Protein AF-A0A1X2IJ96-F1 (afdb_monomer_lite)

Sequence (197 aa):
MSNWKQPTMCCCLLPRSGIMSFTFLYTGYAFSGIFFKILGYIFTQKIAPHQVEDQGELFDFLFTWWHMVDVICGFIYFYAFILAYKRKWESLEYVLYGLMAIALYGIYPIYHDIKTCFTMNDKLKGPKPDELDDAQYAMMQKWIVLTYIGFSLVSQVIPWIIQLCLIKQMRTYIKYVLYKKETKTIPASSEKVQTIK

pLDDT: mean 76.1, std 15.88, range [34.41, 95.44]

Foldseek 3Di:
DDPPPDPPPPPQFCPLVSLLVLLVVLLVVLVVVLVVVVVVLVVCCVPPVVVVVVVDDPVVNCPDPVNVLSVVSSVLSVVLNVCSVVVVLVVNLVSLVVLVVVLVVLVVVLVVLVVVLVVVLVVLPDDDDPPDDPVRSVVVSVCVSVVSVVCSCVVRVVVSVVSVSSSVSSNVNSVVVVVVVVVVPDDPPDPDDDPDD

Structure (mmCIF, N/CA/C/O backbone):
data_AF-A0A1X2IJ96-F1
#
_entry.id   AF-A0A1X2IJ96-F1
#
loop_
_atom_site.group_PDB
_atom_site.id
_atom_site.type_symbol
_atom_site.label_atom_id
_atom_site.label_alt_id
_atom_site.label_comp_id
_atom_site.label_asym_id
_atom_site.label_entity_id
_atom_site.label_seq_id
_atom_site.pdbx_PDB_ins_code
_atom_site.Cartn_x
_atom_site.Cartn_y
_atom_site.Cartn_z
_atom_site.occupancy
_atom_site.B_iso_or_equiv
_atom_site.auth_seq_id
_atom_site.auth_comp_id
_atom_site.auth_asym_id
_atom_site.auth_atom_id
_atom_site.pdbx_PDB_model_num
ATOM 1 N N . MET A 1 1 ? -3.003 5.584 45.431 1.00 34.41 1 MET A N 1
ATOM 2 C CA . MET A 1 1 ? -2.459 6.588 44.489 1.00 34.41 1 MET A CA 1
ATOM 3 C C . MET A 1 1 ? -1.721 5.878 43.362 1.00 34.41 1 MET A C 1
ATOM 5 O O . MET A 1 1 ? -0.587 5.464 43.552 1.00 34.41 1 MET A O 1
ATOM 9 N N . SER A 1 2 ? -2.357 5.708 42.203 1.00 37.75 2 SER A N 1
ATOM 10 C CA . SER A 1 2 ? -1.688 5.317 40.959 1.00 37.75 2 SER A CA 1
ATOM 11 C C . SER A 1 2 ? -1.955 6.418 39.934 1.00 37.75 2 SER A C 1
ATOM 13 O O . SER A 1 2 ? -3.036 6.526 39.364 1.00 37.75 2 SER A O 1
ATOM 15 N N . ASN A 1 3 ? -0.968 7.297 39.753 1.00 39.25 3 ASN A N 1
ATOM 16 C CA . ASN A 1 3 ? -0.966 8.313 38.704 1.00 39.25 3 ASN A CA 1
ATOM 17 C C . ASN A 1 3 ? -0.787 7.619 37.347 1.00 39.25 3 ASN A C 1
ATOM 19 O O . ASN A 1 3 ? 0.304 7.595 36.776 1.00 39.25 3 ASN A O 1
ATOM 23 N N . TRP A 1 4 ? -1.862 7.033 36.824 1.00 39.97 4 TRP A N 1
ATOM 24 C CA . TRP A 1 4 ? -1.934 6.673 35.417 1.00 39.97 4 TRP A CA 1
ATOM 25 C C . TRP A 1 4 ? -2.024 7.978 34.637 1.00 39.97 4 TRP A C 1
ATOM 27 O O . TRP A 1 4 ? -3.100 8.552 34.480 1.00 39.97 4 TRP A O 1
ATOM 37 N N . LYS A 1 5 ? -0.861 8.476 34.198 1.00 40.12 5 LYS A N 1
ATOM 38 C CA . LYS A 1 5 ? -0.756 9.518 33.177 1.00 40.12 5 LYS A CA 1
ATOM 39 C C . LYS A 1 5 ? -1.729 9.154 32.056 1.00 40.12 5 LYS A C 1
ATOM 41 O O . LYS A 1 5 ? -1.490 8.198 31.318 1.00 40.12 5 LYS A O 1
ATOM 46 N N . GLN A 1 6 ? -2.828 9.900 31.946 1.00 45.09 6 GLN A N 1
ATOM 47 C CA . GLN A 1 6 ? -3.640 9.900 30.737 1.00 45.09 6 GLN A CA 1
ATOM 48 C C . GLN A 1 6 ? -2.677 10.108 29.563 1.00 45.09 6 GLN A C 1
ATOM 50 O O . GLN A 1 6 ? -1.875 11.044 29.621 1.00 45.09 6 GLN A O 1
ATOM 55 N N . PRO A 1 7 ? -2.696 9.266 28.516 1.00 46.56 7 PRO A N 1
ATOM 56 C CA . PRO A 1 7 ? -1.903 9.547 27.339 1.00 46.56 7 PRO A CA 1
ATOM 57 C C . PRO A 1 7 ? -2.490 10.806 26.698 1.00 46.56 7 PRO A C 1
ATOM 59 O O . PRO A 1 7 ? -3.517 10.774 26.021 1.00 46.56 7 PRO A O 1
ATOM 62 N N . THR A 1 8 ? -1.838 11.935 26.959 1.00 42.66 8 THR A N 1
ATOM 63 C CA . THR A 1 8 ? -1.994 13.207 26.261 1.00 42.66 8 THR A CA 1
ATOM 64 C C . THR A 1 8 ? -1.586 13.003 24.802 1.00 42.66 8 THR A C 1
ATOM 66 O O . THR A 1 8 ? -0.476 13.327 24.400 1.00 42.66 8 THR A O 1
ATOM 69 N N . MET A 1 9 ? -2.457 12.383 24.005 1.00 44.62 9 MET A N 1
ATOM 70 C CA . MET A 1 9 ? -2.272 12.188 22.562 1.00 44.62 9 MET A CA 1
ATOM 71 C C . MET A 1 9 ? -3.564 12.482 21.786 1.00 44.62 9 MET A C 1
ATOM 73 O O . MET A 1 9 ? -3.870 11.823 20.800 1.00 44.62 9 MET A O 1
ATOM 77 N N . CYS A 1 10 ? -4.347 13.483 22.195 1.00 42.88 10 CYS A N 1
ATOM 78 C CA . CYS A 1 10 ? -5.549 13.863 21.442 1.00 42.88 10 CYS A CA 1
ATOM 79 C C . CYS A 1 10 ? -5.254 14.465 20.051 1.00 42.88 10 CYS A C 1
ATOM 81 O O . CYS A 1 10 ? -6.143 14.430 19.208 1.00 42.88 10 CYS A O 1
ATOM 83 N N . CYS A 1 11 ? -4.041 14.960 19.767 1.00 46.12 11 CYS A N 1
ATOM 84 C CA . CYS A 1 11 ? -3.739 15.612 18.479 1.00 46.12 11 CYS A CA 1
ATOM 85 C C . CYS A 1 11 ? -3.320 14.670 17.334 1.00 46.12 11 CYS A C 1
ATOM 87 O O . CYS A 1 11 ? -3.249 15.128 16.200 1.00 46.12 11 CYS A O 1
ATOM 89 N N . CYS A 1 12 ? -3.065 13.377 17.587 1.00 56.12 12 CYS A N 1
ATOM 90 C CA . CYS A 1 12 ? -2.559 12.448 16.556 1.00 56.12 12 CYS A CA 1
ATOM 91 C C . CYS A 1 12 ? -3.364 11.143 16.431 1.00 56.12 12 CYS A C 1
ATOM 93 O O . CYS A 1 12 ? -2.915 10.191 15.791 1.00 56.12 12 CYS A O 1
ATOM 95 N N . LEU A 1 13 ? -4.531 11.057 17.072 1.00 59.56 13 LEU A N 1
ATOM 96 C CA . LEU A 1 13 ? -5.417 9.908 16.919 1.00 59.56 13 LEU A CA 1
ATOM 97 C C . LEU A 1 13 ? -6.143 10.017 15.584 1.00 59.56 13 LEU A C 1
ATOM 99 O O . LEU A 1 13 ? -6.795 11.025 15.341 1.00 59.56 13 LEU A O 1
ATOM 103 N N . LEU A 1 14 ? -6.071 8.975 14.753 1.00 73.44 14 LEU A N 1
ATOM 104 C CA . LEU A 1 14 ? -6.852 8.900 13.522 1.00 73.44 14 LEU A CA 1
ATOM 105 C C . LEU A 1 14 ? -8.323 8.676 13.914 1.00 73.44 14 LEU A C 1
ATOM 107 O O . LEU A 1 14 ? -8.674 7.565 14.326 1.00 73.44 14 LEU A O 1
ATOM 111 N N . PRO A 1 15 ? -9.190 9.709 13.863 1.00 82.25 15 PRO A N 1
ATOM 112 C CA . PRO A 1 15 ? -10.570 9.558 14.297 1.00 82.25 15 PRO A CA 1
ATOM 113 C C . PRO A 1 15 ? -11.303 8.625 13.333 1.00 82.25 15 PRO A C 1
ATOM 115 O O . PRO A 1 15 ? -10.829 8.356 12.231 1.00 82.25 15 PRO A O 1
ATOM 118 N N . ARG A 1 16 ? -12.504 8.171 13.702 1.00 85.25 16 ARG A N 1
ATOM 119 C CA . ARG A 1 16 ? -13.331 7.295 12.852 1.00 85.25 16 ARG A CA 1
ATOM 120 C C . ARG A 1 16 ? -13.388 7.737 11.384 1.00 85.25 16 ARG A C 1
ATOM 122 O O . ARG A 1 16 ? -13.259 6.889 10.510 1.00 85.25 16 ARG A O 1
ATOM 129 N N . SER A 1 17 ? -13.567 9.032 11.120 1.00 87.25 17 SER A N 1
ATOM 130 C CA . SER A 1 17 ? -13.562 9.577 9.756 1.00 87.25 17 SER A CA 1
ATOM 131 C C . SER A 1 17 ? -12.228 9.344 9.047 1.00 87.25 17 SER A C 1
ATOM 133 O O . SER A 1 17 ? -12.230 8.891 7.914 1.00 87.25 17 SER A O 1
ATOM 135 N N . GLY A 1 18 ? -11.099 9.556 9.725 1.00 88.00 18 GLY A N 1
ATOM 136 C CA . GLY A 1 18 ? -9.769 9.258 9.194 1.00 88.00 18 GLY A CA 1
ATOM 137 C C . GLY A 1 18 ? -9.562 7.770 8.899 1.00 88.00 18 GLY A C 1
ATOM 138 O O . GLY A 1 18 ? -9.033 7.433 7.846 1.00 88.00 18 GLY A O 1
ATOM 139 N N . ILE A 1 19 ? -10.039 6.876 9.775 1.00 90.25 19 ILE A N 1
ATOM 140 C CA . ILE A 1 19 ? -9.975 5.420 9.553 1.00 90.25 19 ILE A CA 1
ATOM 141 C C . ILE A 1 19 ? -10.795 5.023 8.323 1.00 90.25 19 ILE A C 1
ATOM 143 O O . ILE A 1 19 ? -10.335 4.249 7.485 1.00 90.25 19 ILE A O 1
ATOM 147 N N . MET A 1 20 ? -12.010 5.562 8.209 1.00 92.00 20 MET A N 1
ATOM 148 C CA . MET A 1 20 ? -12.886 5.318 7.067 1.00 92.00 20 MET A CA 1
ATOM 149 C C . MET A 1 20 ? -12.275 5.851 5.768 1.00 92.00 20 MET A C 1
ATOM 151 O O . MET A 1 20 ? -12.237 5.123 4.785 1.00 92.00 20 MET A O 1
ATOM 155 N N . SER A 1 21 ? -11.743 7.073 5.760 1.00 91.94 21 SER A N 1
ATOM 156 C CA . SER A 1 21 ? -11.092 7.636 4.573 1.00 91.94 21 SER A CA 1
ATOM 157 C C . SER A 1 21 ? -9.863 6.831 4.163 1.00 91.94 21 SER A C 1
ATOM 159 O O . SER A 1 21 ? -9.721 6.505 2.992 1.00 91.94 21 SER A O 1
ATOM 161 N N . PHE A 1 22 ? -9.006 6.454 5.116 1.00 92.19 22 PHE A N 1
ATOM 162 C CA . PHE A 1 22 ? -7.843 5.604 4.856 1.00 92.19 22 PHE A CA 1
ATOM 163 C C . PHE A 1 22 ? -8.252 4.273 4.217 1.00 92.19 22 PHE A C 1
ATOM 165 O O . PHE A 1 22 ? -7.791 3.937 3.131 1.00 92.19 22 PHE A O 1
ATOM 172 N N . THR A 1 23 ? -9.160 3.538 4.858 1.00 92.56 23 THR A N 1
ATOM 173 C CA . THR A 1 23 ? -9.601 2.226 4.366 1.00 92.56 23 THR A CA 1
ATOM 174 C C . THR A 1 23 ? -10.311 2.321 3.016 1.00 92.56 23 THR A C 1
ATOM 176 O O . THR A 1 23 ? -10.074 1.489 2.145 1.00 92.56 23 THR A O 1
ATOM 179 N N . PHE A 1 24 ? -11.110 3.362 2.782 1.00 93.38 24 PHE A N 1
ATOM 180 C CA . PHE A 1 24 ? -11.769 3.592 1.498 1.00 93.38 24 PHE A CA 1
ATOM 181 C C . PHE A 1 24 ? -10.780 3.937 0.374 1.00 93.38 24 PHE A C 1
ATOM 183 O O . PHE A 1 24 ? -10.836 3.336 -0.697 1.00 93.38 24 PHE A O 1
ATOM 190 N N . LEU A 1 25 ? -9.836 4.851 0.620 1.00 92.00 25 LEU A N 1
ATOM 191 C CA . LEU A 1 25 ? -8.826 5.232 -0.372 1.00 92.00 25 LEU A CA 1
ATOM 192 C C . LEU A 1 25 ? -7.934 4.048 -0.749 1.00 92.00 25 LEU A C 1
ATOM 194 O O . LEU A 1 25 ? -7.691 3.822 -1.930 1.00 92.00 25 LEU A O 1
ATOM 198 N N . TYR A 1 26 ? -7.501 3.255 0.233 1.00 90.69 26 TYR A N 1
ATOM 199 C CA . TYR A 1 26 ? -6.682 2.070 -0.028 1.00 90.69 26 TYR A CA 1
ATOM 200 C C . TYR A 1 26 ? -7.473 0.927 -0.676 1.00 90.69 26 TYR A C 1
ATOM 202 O O . TYR A 1 26 ? -6.897 0.160 -1.443 1.00 90.69 26 TYR A O 1
ATOM 210 N N . THR A 1 27 ? -8.791 0.850 -0.457 1.00 92.00 27 THR A N 1
ATOM 211 C CA . THR A 1 27 ? -9.675 -0.023 -1.250 1.00 92.00 27 THR A CA 1
ATOM 212 C C . THR A 1 27 ? -9.639 0.390 -2.722 1.00 92.00 27 THR A C 1
ATOM 214 O O . THR A 1 27 ? -9.387 -0.439 -3.592 1.00 92.00 27 THR A O 1
ATOM 217 N N . GLY A 1 28 ? -9.850 1.681 -3.002 1.00 89.38 28 GLY A N 1
ATOM 218 C CA . GLY A 1 28 ? -9.807 2.215 -4.364 1.00 89.38 28 GLY A CA 1
ATOM 219 C C . GLY A 1 28 ? -8.445 2.015 -5.030 1.00 89.38 28 GLY A C 1
ATOM 220 O O . GLY A 1 28 ? -8.388 1.620 -6.189 1.00 89.38 28 GLY A O 1
ATOM 221 N N . TYR A 1 29 ? -7.357 2.221 -4.285 1.00 86.88 29 TYR A N 1
ATOM 222 C CA . TYR A 1 29 ? -5.995 1.976 -4.757 1.00 86.88 29 TYR A CA 1
ATOM 223 C C . TYR A 1 29 ? -5.744 0.499 -5.094 1.00 86.88 29 TYR A C 1
ATOM 225 O O . TYR A 1 29 ? -5.199 0.194 -6.148 1.00 86.88 29 TYR A O 1
ATOM 233 N N . ALA A 1 30 ? -6.184 -0.429 -4.242 1.00 86.56 30 ALA A N 1
ATOM 234 C CA . ALA A 1 30 ? -6.017 -1.858 -4.495 1.00 86.56 30 ALA A CA 1
ATOM 235 C C . ALA A 1 30 ? -6.769 -2.316 -5.761 1.00 86.56 30 ALA A C 1
ATOM 237 O O . ALA A 1 30 ? -6.242 -3.088 -6.557 1.00 86.56 30 ALA A O 1
ATOM 238 N N . PHE A 1 31 ? -7.977 -1.792 -5.998 1.00 85.88 31 PHE A N 1
ATOM 239 C CA . PHE A 1 31 ? -8.748 -2.126 -7.199 1.00 85.88 31 PHE A CA 1
ATOM 240 C C . PHE A 1 31 ? -8.300 -1.375 -8.460 1.00 85.88 31 PHE A C 1
ATOM 242 O O . PHE A 1 31 ? -8.480 -1.888 -9.567 1.00 85.88 31 PHE A O 1
ATOM 249 N N . SER A 1 32 ? -7.697 -0.187 -8.337 1.00 84.00 32 SER A N 1
ATOM 250 C CA . SER A 1 32 ? -7.270 0.596 -9.504 1.00 84.00 32 SER A CA 1
ATOM 251 C C . SER A 1 32 ? -6.182 -0.113 -10.314 1.00 84.00 32 SER A C 1
ATOM 253 O O . SER A 1 32 ? -6.168 0.003 -11.539 1.00 84.00 32 SER A O 1
ATOM 255 N N . GLY A 1 33 ? -5.330 -0.916 -9.667 1.00 72.62 33 GLY A N 1
ATOM 256 C CA . GLY A 1 33 ? -4.307 -1.718 -10.341 1.00 72.62 33 GLY A CA 1
ATOM 257 C C . GLY A 1 33 ? -4.883 -2.668 -11.398 1.00 72.62 33 GLY A C 1
ATOM 258 O O . GLY A 1 33 ? -4.304 -2.823 -12.471 1.00 72.62 33 GLY A O 1
ATOM 259 N N . ILE A 1 34 ? -6.058 -3.248 -11.144 1.00 77.19 34 ILE A N 1
ATOM 260 C CA . ILE A 1 34 ? -6.757 -4.124 -12.098 1.00 77.19 34 ILE A CA 1
ATOM 261 C C . ILE A 1 34 ? -7.280 -3.304 -13.275 1.00 77.19 34 ILE A C 1
ATOM 263 O O . ILE A 1 34 ? -7.100 -3.686 -14.428 1.00 77.19 34 ILE A O 1
ATOM 267 N N . PHE A 1 35 ? -7.873 -2.142 -12.995 1.00 77.75 35 PHE A N 1
ATOM 268 C CA . PHE A 1 35 ? -8.404 -1.252 -14.023 1.00 77.75 35 PHE A CA 1
ATOM 269 C C . PHE A 1 35 ? -7.314 -0.775 -14.997 1.00 77.75 35 PHE A C 1
ATOM 271 O O . PHE A 1 35 ? -7.488 -0.870 -16.212 1.00 77.75 35 PHE A O 1
ATOM 278 N N . PHE A 1 36 ? -6.160 -0.333 -14.483 1.00 76.69 36 PHE A N 1
ATOM 279 C CA . PHE A 1 36 ? -5.034 0.076 -15.328 1.00 76.69 36 PHE A CA 1
ATOM 280 C C . PHE A 1 36 ? -4.446 -1.084 -16.136 1.00 76.69 36 PHE A C 1
ATOM 282 O O . PHE A 1 36 ? -4.031 -0.874 -17.273 1.00 76.69 36 PHE A O 1
ATOM 289 N N . LYS A 1 37 ? -4.451 -2.308 -15.599 1.00 72.50 37 LYS A N 1
ATOM 290 C CA . LYS A 1 37 ? -3.991 -3.503 -16.322 1.00 72.50 37 LYS A CA 1
ATOM 291 C C . LYS A 1 37 ? -4.942 -3.902 -17.452 1.00 72.50 37 LYS A C 1
ATOM 293 O O . LYS A 1 37 ? -4.467 -4.210 -18.539 1.00 72.50 37 LYS A O 1
ATOM 298 N N . ILE A 1 38 ? -6.258 -3.819 -17.238 1.00 79.25 38 ILE A N 1
ATOM 299 C CA . ILE A 1 38 ? -7.260 -4.028 -18.297 1.00 79.25 38 ILE A CA 1
ATOM 300 C C . ILE A 1 38 ? -7.069 -2.998 -19.413 1.00 79.25 38 ILE A C 1
ATOM 302 O O . ILE A 1 38 ? -7.011 -3.363 -20.586 1.00 79.25 38 ILE A O 1
ATOM 306 N N . LEU A 1 39 ? -6.924 -1.716 -19.059 1.00 80.69 39 LEU A N 1
ATOM 307 C CA . LEU A 1 39 ? -6.647 -0.670 -20.043 1.00 80.69 39 LEU A CA 1
ATOM 308 C C . LEU A 1 39 ? -5.341 -0.941 -20.791 1.00 80.69 39 LEU A C 1
ATOM 310 O O . LEU A 1 39 ? -5.334 -0.895 -22.017 1.00 80.69 39 LEU A O 1
ATOM 314 N N . GLY A 1 40 ? -4.266 -1.266 -20.069 1.00 76.81 40 GLY A N 1
ATOM 315 C CA . GLY A 1 40 ? -2.971 -1.618 -20.646 1.00 76.81 40 GLY A CA 1
ATOM 316 C C . GLY A 1 40 ? -3.085 -2.756 -21.656 1.00 76.81 40 GLY A C 1
ATOM 317 O O . GLY A 1 40 ? -2.627 -2.603 -22.779 1.00 76.81 40 GLY A O 1
ATOM 318 N N . TYR A 1 41 ? -3.780 -3.841 -21.310 1.00 74.56 41 TYR A N 1
ATOM 319 C CA . TYR A 1 41 ? -4.023 -4.962 -22.219 1.00 74.56 41 TYR A CA 1
ATOM 320 C C . TYR A 1 41 ? -4.775 -4.536 -23.491 1.00 74.56 41 TYR A C 1
ATOM 322 O O . TYR A 1 41 ? -4.346 -4.860 -24.597 1.00 74.56 41 TYR A O 1
ATOM 330 N N . ILE A 1 42 ? -5.853 -3.748 -23.361 1.00 80.94 42 ILE A N 1
ATOM 331 C CA . ILE A 1 42 ? -6.620 -3.228 -24.510 1.00 80.94 42 ILE A CA 1
ATOM 332 C C . ILE A 1 42 ? -5.742 -2.337 -25.403 1.00 80.94 42 ILE A C 1
ATOM 334 O O . ILE A 1 42 ? -5.829 -2.406 -26.631 1.00 80.94 42 ILE A O 1
ATOM 338 N N . PHE A 1 43 ? -4.896 -1.493 -24.809 1.00 77.94 43 PHE A N 1
ATOM 339 C CA . PHE A 1 43 ? -3.962 -0.653 -25.558 1.00 77.94 43 PHE A CA 1
ATOM 340 C C . PHE A 1 43 ? -2.896 -1.487 -26.272 1.00 77.94 43 PHE A C 1
ATOM 342 O O . PHE A 1 43 ? -2.653 -1.256 -27.456 1.00 77.94 43 PHE A O 1
ATOM 349 N N . THR A 1 44 ? -2.308 -2.483 -25.606 1.00 74.81 44 THR A N 1
ATOM 350 C CA . THR A 1 44 ? -1.308 -3.374 -26.208 1.00 74.81 44 THR A CA 1
ATOM 351 C C . THR A 1 44 ? -1.902 -4.176 -27.364 1.00 74.81 44 THR A C 1
ATOM 353 O O . THR A 1 44 ? -1.275 -4.245 -28.417 1.00 74.81 44 THR A O 1
ATOM 356 N N . GLN A 1 45 ? -3.142 -4.673 -27.249 1.00 74.94 45 GLN A N 1
ATOM 357 C CA . GLN A 1 45 ? -3.845 -5.320 -28.369 1.00 74.94 45 GLN A CA 1
ATOM 358 C C . GLN A 1 45 ? -3.993 -4.403 -29.588 1.00 74.94 45 GLN A C 1
ATOM 360 O O . GLN A 1 45 ? -3.890 -4.864 -30.721 1.00 74.94 45 GLN A O 1
ATOM 365 N N . LYS A 1 46 ? -4.232 -3.103 -29.371 1.00 76.56 46 LYS A N 1
ATOM 366 C CA . LYS A 1 46 ? -4.389 -2.132 -30.463 1.00 76.56 46 LYS A CA 1
ATOM 367 C C . LYS A 1 46 ? -3.068 -1.711 -31.106 1.00 76.56 46 LYS A C 1
ATOM 369 O O . LYS A 1 46 ? -3.070 -1.379 -32.286 1.00 76.56 46 LYS A O 1
ATOM 374 N N . ILE A 1 47 ? -1.979 -1.663 -30.340 1.00 79.00 47 ILE A N 1
ATOM 375 C CA . ILE A 1 47 ? -0.693 -1.104 -30.789 1.00 79.00 47 ILE A CA 1
ATOM 376 C C . ILE A 1 47 ? 0.261 -2.199 -31.286 1.00 79.00 47 ILE A C 1
ATOM 378 O O . ILE A 1 47 ? 0.969 -1.991 -32.266 1.00 79.00 47 ILE A O 1
ATOM 382 N N . ALA A 1 48 ? 0.288 -3.356 -30.624 1.00 69.38 48 ALA A N 1
ATOM 383 C CA . ALA A 1 48 ? 1.226 -4.442 -30.895 1.00 69.38 48 ALA A CA 1
ATOM 384 C C . ALA A 1 48 ? 0.553 -5.814 -30.673 1.00 69.38 48 ALA A C 1
ATOM 386 O O . ALA A 1 48 ? 0.875 -6.514 -29.709 1.00 69.38 48 ALA A O 1
ATOM 387 N N . PRO A 1 49 ? -0.377 -6.224 -31.558 1.00 64.94 49 PRO A N 1
ATOM 388 C CA . PRO A 1 49 ? -1.178 -7.439 -31.378 1.00 64.94 49 PRO A CA 1
ATOM 389 C C . PRO A 1 49 ? -0.326 -8.714 -31.262 1.00 64.94 49 PRO A C 1
ATOM 391 O O . PRO A 1 49 ? -0.675 -9.613 -30.503 1.00 64.94 49 PRO A O 1
ATOM 394 N N . HIS A 1 50 ? 0.836 -8.752 -31.921 1.00 63.62 50 HIS A N 1
ATOM 395 C CA . HIS A 1 50 ? 1.772 -9.884 -31.894 1.00 63.62 50 HIS A CA 1
ATOM 396 C C . HIS A 1 50 ? 2.350 -10.174 -30.500 1.00 63.62 50 HIS A C 1
ATOM 398 O O . HIS A 1 50 ? 2.752 -11.295 -30.230 1.00 63.62 50 HIS A O 1
ATOM 404 N N . GLN A 1 51 ? 2.402 -9.180 -29.603 1.00 60.00 51 GLN A N 1
ATOM 405 C CA . GLN A 1 51 ? 2.866 -9.394 -28.225 1.00 60.00 51 GLN A CA 1
ATOM 406 C C . GLN A 1 51 ? 1.769 -9.923 -27.296 1.00 60.00 51 GLN A C 1
ATOM 408 O O . GLN A 1 51 ? 2.070 -10.363 -26.189 1.00 60.00 51 GLN A O 1
ATOM 413 N N . VAL A 1 52 ? 0.503 -9.862 -27.718 1.00 57.62 52 VAL A N 1
ATOM 414 C CA . VAL A 1 52 ? -0.636 -10.323 -26.915 1.00 57.62 52 VAL A CA 1
ATOM 415 C C . VAL A 1 52 ? 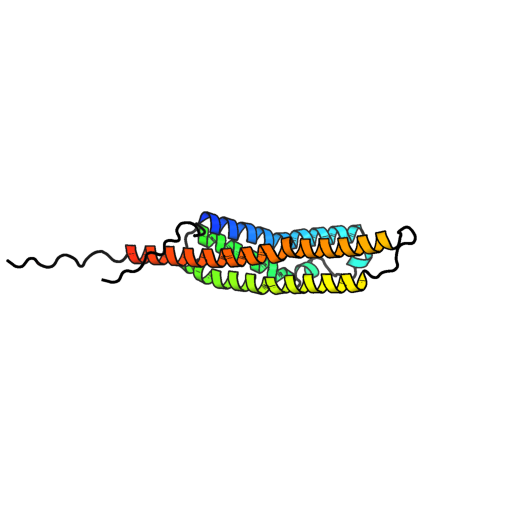-0.952 -11.794 -27.178 1.00 57.62 52 VAL A C 1
ATOM 417 O O . VAL A 1 52 ? -1.431 -12.467 -26.270 1.00 57.62 52 VAL A O 1
ATOM 420 N N . GLU A 1 53 ? -0.620 -12.321 -28.361 1.00 56.09 53 GLU A N 1
ATOM 421 C CA . GLU A 1 53 ? -0.724 -13.761 -28.656 1.00 56.09 53 GLU A CA 1
ATOM 422 C C . GLU A 1 53 ? 0.101 -14.615 -27.675 1.00 56.09 53 GLU A C 1
ATOM 424 O O . GLU A 1 53 ? -0.345 -15.690 -27.281 1.00 56.09 53 GLU A O 1
ATOM 429 N N . ASP A 1 54 ? 1.230 -14.091 -27.184 1.00 57.09 54 ASP A N 1
ATOM 430 C CA . ASP A 1 54 ? 2.071 -14.747 -26.171 1.00 57.09 54 ASP A CA 1
ATOM 431 C C . ASP A 1 54 ? 1.554 -14.587 -24.723 1.00 57.09 54 ASP A C 1
ATOM 433 O O . ASP A 1 54 ? 2.016 -15.286 -23.821 1.00 57.09 54 ASP A O 1
ATOM 437 N N . GLN A 1 55 ? 0.614 -13.667 -24.460 1.00 58.19 55 GLN A N 1
ATOM 438 C CA . GLN A 1 55 ? 0.145 -13.331 -23.102 1.00 58.19 55 GLN A CA 1
ATOM 439 C C . GLN A 1 55 ? -1.091 -14.121 -22.637 1.00 58.19 55 GLN A C 1
ATOM 441 O O . GLN A 1 55 ? -1.498 -13.974 -21.483 1.00 58.19 55 GLN A O 1
ATOM 446 N N . GLY A 1 56 ? -1.653 -14.988 -23.484 1.00 64.56 56 GLY A N 1
ATOM 447 C CA . GLY A 1 56 ? -2.837 -15.792 -23.160 1.00 64.56 56 GLY A CA 1
ATOM 448 C C . GLY A 1 56 ? -4.142 -14.984 -23.096 1.00 64.56 56 GLY A C 1
ATOM 449 O O . GLY A 1 56 ? -4.200 -13.800 -23.450 1.00 64.56 56 GLY A O 1
ATOM 450 N N . GLU A 1 57 ? -5.228 -15.635 -22.668 1.00 72.88 57 GLU A N 1
ATOM 451 C CA . GLU A 1 57 ? -6.525 -14.970 -22.512 1.00 72.88 57 GLU A CA 1
ATOM 452 C C . GLU A 1 57 ? -6.470 -13.901 -21.405 1.00 72.88 57 GLU A C 1
ATOM 454 O O . GLU A 1 57 ? -5.845 -14.087 -20.360 1.00 72.88 57 GLU A O 1
ATOM 459 N N . LEU A 1 58 ? -7.178 -12.779 -21.600 1.00 67.31 58 LEU A N 1
ATOM 460 C CA . LEU A 1 58 ? -7.267 -11.677 -20.628 1.00 67.31 58 LEU A CA 1
ATOM 461 C C . LEU A 1 58 ? -7.628 -12.168 -19.216 1.00 67.31 58 LEU A C 1
ATOM 463 O O . LEU A 1 58 ? -7.158 -11.611 -18.227 1.00 67.31 58 LEU A O 1
ATOM 467 N N . PHE A 1 59 ? -8.462 -13.205 -19.117 1.00 64.25 59 PHE A N 1
ATOM 468 C CA . PHE A 1 59 ? -8.828 -13.804 -17.839 1.00 64.25 59 PHE A CA 1
ATOM 469 C C . PHE A 1 59 ? -7.632 -14.471 -17.153 1.00 64.25 59 PHE A C 1
ATOM 471 O O . PHE A 1 59 ? -7.375 -14.165 -15.993 1.00 64.25 59 PHE A O 1
ATOM 478 N N . ASP A 1 60 ? -6.849 -15.288 -17.851 1.00 69.50 60 ASP A N 1
ATOM 479 C CA . ASP A 1 60 ? -5.668 -15.931 -17.263 1.00 69.50 60 ASP A CA 1
ATOM 480 C C . ASP A 1 60 ? -4.630 -14.897 -16.805 1.00 69.50 60 ASP A C 1
ATOM 482 O O . ASP A 1 60 ? -4.071 -15.010 -15.712 1.00 69.50 60 ASP A O 1
ATOM 486 N N . PHE A 1 61 ? -4.460 -13.817 -17.574 1.00 68.25 61 PHE A N 1
ATOM 487 C CA . PHE A 1 61 ? -3.609 -12.687 -17.199 1.00 68.25 61 PHE A CA 1
ATOM 488 C C . PHE A 1 61 ? -4.120 -11.948 -15.946 1.00 68.25 61 PHE A C 1
ATOM 490 O O . PHE A 1 61 ? -3.351 -11.619 -15.040 1.00 68.25 61 PHE A O 1
ATOM 497 N N . LEU A 1 62 ? -5.430 -11.706 -15.842 1.00 65.38 62 LEU A N 1
ATOM 498 C CA . LEU A 1 62 ? -6.030 -11.029 -14.687 1.00 65.38 62 LEU A CA 1
ATOM 499 C C . LEU A 1 62 ? -6.088 -11.905 -13.431 1.00 65.38 62 LEU A C 1
ATOM 501 O O . LEU A 1 62 ? -6.073 -11.364 -12.327 1.00 65.38 62 LEU A O 1
ATOM 505 N N . PHE A 1 63 ? -6.145 -13.229 -13.581 1.00 67.31 63 PHE A N 1
ATOM 506 C CA . PHE A 1 63 ? -6.235 -14.186 -12.475 1.00 67.31 63 PHE A CA 1
ATOM 507 C C . PHE A 1 63 ? -4.889 -14.792 -12.069 1.00 67.31 63 PHE A C 1
ATOM 509 O O . PHE A 1 63 ? -4.847 -15.650 -11.182 1.00 67.31 63 PHE A O 1
ATOM 516 N N . THR A 1 64 ? -3.770 -14.306 -12.617 1.00 74.88 64 THR A N 1
ATOM 517 C CA . THR A 1 64 ? -2.454 -14.644 -12.067 1.00 74.88 64 THR A CA 1
ATOM 518 C C . THR A 1 64 ? -2.417 -14.320 -10.568 1.00 74.88 64 THR A C 1
ATOM 520 O O . THR A 1 64 ? -2.906 -13.273 -10.134 1.00 74.88 64 THR A O 1
ATOM 523 N N . TRP A 1 65 ? -1.813 -15.203 -9.765 1.00 69.19 65 TRP A N 1
ATOM 524 C CA . TRP A 1 65 ? -1.799 -15.117 -8.295 1.00 69.19 65 TRP A CA 1
ATOM 525 C C . TRP A 1 65 ? -1.460 -13.723 -7.749 1.00 69.19 65 TRP A C 1
ATOM 527 O O . TRP A 1 65 ? -2.080 -13.271 -6.791 1.00 69.19 65 TRP A O 1
ATOM 537 N N . TRP A 1 66 ? -0.534 -13.012 -8.395 1.00 70.06 66 TRP A N 1
ATOM 538 C CA . TRP A 1 66 ? -0.141 -11.647 -8.039 1.00 70.06 66 TRP A CA 1
ATOM 539 C C . TRP A 1 66 ? -1.297 -10.637 -8.082 1.00 70.06 66 TRP A C 1
ATOM 541 O O . TRP A 1 66 ? -1.398 -9.788 -7.203 1.00 70.06 66 TRP A O 1
ATOM 551 N N . HIS A 1 67 ? -2.195 -10.743 -9.059 1.00 73.69 67 HIS A N 1
ATOM 552 C CA . HIS A 1 67 ? -3.341 -9.841 -9.214 1.00 73.69 67 HIS A CA 1
ATOM 553 C C . HIS A 1 67 ? -4.470 -10.182 -8.243 1.00 73.69 67 HIS A C 1
ATOM 555 O O . HIS A 1 67 ? -5.142 -9.294 -7.719 1.00 73.69 67 HIS A O 1
ATOM 561 N N . MET A 1 68 ? -4.641 -11.471 -7.946 1.00 79.19 68 MET A N 1
ATOM 562 C CA . MET A 1 68 ? -5.593 -11.925 -6.936 1.00 79.19 68 MET A CA 1
ATOM 563 C C . MET A 1 68 ? -5.228 -11.406 -5.542 1.00 79.19 68 MET A C 1
ATOM 565 O O . MET A 1 68 ? -6.121 -11.110 -4.750 1.00 79.19 68 MET A O 1
ATOM 569 N N . VAL A 1 69 ? -3.936 -11.218 -5.247 1.00 83.12 69 VAL A N 1
ATOM 570 C CA . VAL A 1 69 ? -3.505 -10.576 -3.997 1.00 83.12 69 VAL A CA 1
ATOM 571 C C . VAL A 1 69 ? -4.019 -9.138 -3.904 1.00 83.12 69 VAL A C 1
ATOM 573 O O . VAL A 1 69 ? -4.550 -8.770 -2.857 1.00 83.12 69 VAL A O 1
ATOM 576 N N . ASP A 1 70 ? -3.946 -8.347 -4.979 1.00 83.25 70 ASP A N 1
ATOM 577 C CA . ASP A 1 70 ? -4.451 -6.964 -4.991 1.00 83.25 70 ASP A CA 1
ATOM 578 C C . ASP A 1 70 ? -5.971 -6.922 -4.734 1.00 83.25 70 ASP A C 1
ATOM 580 O O . ASP A 1 70 ? -6.449 -6.143 -3.903 1.00 83.25 70 ASP A O 1
ATOM 584 N N . VAL A 1 71 ? -6.730 -7.834 -5.358 1.00 85.56 71 VAL A N 1
ATOM 585 C CA . VAL A 1 71 ? -8.177 -8.015 -5.124 1.00 85.56 71 VAL A CA 1
ATOM 586 C C . VAL A 1 71 ? -8.469 -8.323 -3.652 1.00 85.56 71 VAL A C 1
ATOM 588 O O . VAL A 1 71 ? -9.321 -7.684 -3.028 1.00 85.56 71 VAL A O 1
ATOM 591 N N . ILE A 1 72 ? -7.757 -9.298 -3.079 1.00 89.81 72 ILE A N 1
ATOM 592 C CA . ILE A 1 72 ? -7.923 -9.716 -1.682 1.00 89.81 72 ILE A CA 1
ATOM 593 C C . ILE A 1 72 ? -7.595 -8.555 -0.736 1.00 89.81 72 ILE A C 1
ATOM 595 O O . ILE A 1 72 ? -8.348 -8.299 0.206 1.00 89.81 72 ILE A O 1
ATOM 599 N N . CYS A 1 73 ? -6.521 -7.808 -1.006 1.00 90.06 73 CYS A N 1
ATOM 600 C CA . CYS A 1 73 ? -6.169 -6.612 -0.246 1.00 90.06 73 CYS A CA 1
ATOM 601 C C . CYS A 1 73 ? -7.305 -5.581 -0.278 1.00 90.06 73 CYS A C 1
ATOM 603 O O . CYS A 1 73 ? -7.686 -5.057 0.772 1.00 90.06 73 CYS A O 1
ATOM 605 N N . GLY A 1 74 ? -7.891 -5.337 -1.456 1.00 91.06 74 GLY A N 1
ATOM 606 C CA . GLY A 1 74 ? -9.042 -4.449 -1.630 1.00 91.06 74 GLY A CA 1
ATOM 607 C C . GLY A 1 74 ? -10.240 -4.866 -0.777 1.00 91.06 74 GLY A C 1
ATOM 608 O O . GLY A 1 74 ? -10.811 -4.037 -0.066 1.00 91.06 74 GLY A O 1
ATOM 609 N N . PHE A 1 75 ? -10.574 -6.158 -0.752 1.00 93.44 75 PHE A N 1
ATOM 610 C CA . PHE A 1 75 ? -11.647 -6.669 0.105 1.00 93.44 75 PHE A CA 1
ATOM 611 C C . PHE A 1 75 ? -11.351 -6.517 1.601 1.00 93.44 75 PHE A C 1
ATOM 613 O O . PHE A 1 75 ? -12.253 -6.159 2.361 1.00 93.44 75 PHE A O 1
ATOM 620 N N . ILE A 1 76 ? -10.108 -6.732 2.039 1.00 94.56 76 ILE A N 1
ATOM 621 C CA . ILE A 1 76 ? -9.713 -6.540 3.444 1.00 94.56 76 ILE A CA 1
ATOM 622 C C . ILE A 1 76 ? -9.856 -5.066 3.848 1.00 94.56 76 ILE A C 1
ATOM 624 O O . ILE A 1 76 ? -10.414 -4.771 4.910 1.00 94.56 76 ILE A O 1
ATOM 628 N N . TYR A 1 77 ? -9.417 -4.130 3.001 1.00 94.31 77 TYR A N 1
ATOM 629 C CA . TYR A 1 77 ? -9.602 -2.697 3.236 1.00 94.31 77 TYR A CA 1
ATOM 630 C C . TYR A 1 77 ? -11.077 -2.301 3.276 1.00 94.31 77 TYR A C 1
ATOM 632 O O . TYR A 1 77 ? -11.499 -1.584 4.188 1.00 94.31 77 TYR A O 1
ATOM 640 N N . PHE A 1 78 ? -11.884 -2.815 2.351 1.00 95.44 78 PHE A N 1
ATOM 641 C CA . PHE A 1 78 ? -13.313 -2.529 2.317 1.00 95.44 78 PHE A CA 1
ATOM 642 C C . PHE A 1 78 ? -14.037 -3.091 3.546 1.00 95.44 78 PHE A C 1
ATOM 644 O O . PHE A 1 78 ? -14.901 -2.442 4.140 1.00 95.44 78 PHE A O 1
ATOM 651 N N . TYR A 1 79 ? -13.643 -4.280 3.998 1.00 95.38 79 TYR A N 1
ATOM 652 C CA . TYR A 1 79 ? -14.166 -4.860 5.225 1.00 95.38 79 TYR A CA 1
ATOM 653 C C . TYR A 1 79 ? -13.788 -4.020 6.454 1.00 95.38 79 TYR A C 1
ATOM 655 O O . TYR A 1 79 ? -14.649 -3.718 7.286 1.00 95.38 79 TYR A O 1
ATOM 663 N N . ALA A 1 80 ? -12.539 -3.550 6.538 1.00 93.50 80 ALA A N 1
ATOM 664 C CA . ALA A 1 80 ? -12.098 -2.625 7.581 1.00 93.50 80 ALA A CA 1
ATOM 665 C C . ALA A 1 80 ? -12.920 -1.320 7.579 1.00 93.50 80 ALA A C 1
ATOM 667 O O . ALA A 1 80 ? -13.324 -0.844 8.645 1.00 93.50 80 ALA A O 1
ATOM 668 N N . PHE A 1 81 ? -13.238 -0.782 6.395 1.00 94.44 81 PHE A N 1
ATOM 669 C CA . PHE A 1 81 ? -14.130 0.369 6.234 1.00 94.44 81 PHE A CA 1
ATOM 670 C C . PHE A 1 81 ? -15.520 0.097 6.825 1.00 94.44 81 PHE A C 1
ATOM 672 O O . PHE A 1 81 ? -16.006 0.883 7.643 1.00 94.44 81 PHE A O 1
ATOM 679 N N . ILE A 1 82 ? -16.147 -1.035 6.479 1.00 94.69 82 ILE A N 1
ATOM 680 C CA . ILE A 1 82 ? -17.472 -1.414 6.998 1.00 94.69 82 ILE A CA 1
ATOM 681 C C . ILE A 1 82 ? -17.444 -1.541 8.525 1.00 94.69 82 ILE A C 1
ATOM 683 O O . ILE A 1 82 ? -18.360 -1.062 9.200 1.00 94.69 82 ILE A O 1
ATOM 687 N N . LEU A 1 83 ? -16.408 -2.161 9.095 1.00 93.44 83 LEU A N 1
ATOM 688 C CA . LEU A 1 83 ? -16.275 -2.314 10.545 1.00 93.44 83 LEU A CA 1
ATOM 689 C C . LEU A 1 83 ? -16.096 -0.965 11.255 1.00 93.44 83 LEU A C 1
ATOM 691 O O . LEU A 1 83 ? -16.752 -0.720 12.273 1.00 93.44 83 LEU A O 1
ATOM 695 N N . ALA A 1 84 ? -15.278 -0.065 10.702 1.00 91.88 84 ALA A N 1
ATOM 696 C CA . ALA A 1 84 ? -15.113 1.296 11.210 1.00 91.88 84 ALA A CA 1
ATOM 697 C C . ALA A 1 84 ? -16.416 2.111 11.095 1.00 91.88 84 ALA A C 1
ATOM 699 O O . ALA A 1 84 ? -16.799 2.839 12.021 1.00 91.88 84 ALA A O 1
ATOM 700 N N . TYR A 1 85 ? -17.161 1.939 9.998 1.00 91.81 85 TYR A N 1
ATOM 701 C CA . TYR A 1 85 ? -18.484 2.528 9.821 1.00 91.81 85 TYR A CA 1
ATOM 702 C C . TYR A 1 85 ? -19.475 1.995 10.864 1.00 91.81 85 TYR A C 1
ATOM 704 O O . TYR A 1 85 ? -20.116 2.787 11.552 1.00 91.81 85 TYR A O 1
ATOM 712 N N . LYS A 1 86 ? -19.550 0.679 11.079 1.00 93.75 86 LYS A N 1
ATOM 713 C CA . LYS A 1 86 ? -20.444 0.056 12.073 1.00 93.75 86 LYS A CA 1
ATOM 714 C C . LYS A 1 86 ? -19.948 0.169 13.522 1.00 93.75 86 LYS A C 1
ATOM 716 O O . LYS A 1 86 ? -20.624 -0.320 14.425 1.00 93.75 86 LYS A O 1
ATOM 721 N N . ARG A 1 87 ? -18.798 0.814 13.766 1.00 89.50 87 ARG A N 1
ATOM 722 C CA . ARG A 1 87 ? -18.165 0.975 15.093 1.00 89.50 87 ARG A CA 1
ATOM 723 C C . ARG A 1 87 ? -17.870 -0.365 15.790 1.00 89.50 87 ARG A C 1
ATOM 725 O O . ARG A 1 87 ? -17.965 -0.477 17.011 1.00 89.50 87 ARG A O 1
ATOM 732 N N . LYS A 1 88 ? -17.520 -1.394 15.016 1.00 92.31 88 LYS A N 1
ATOM 733 C CA . LYS A 1 88 ? -17.168 -2.736 15.507 1.00 92.31 88 LYS A CA 1
ATOM 734 C C . LYS A 1 88 ? -15.666 -2.807 15.812 1.00 92.31 88 LYS A C 1
ATOM 736 O O . LYS A 1 88 ? -14.909 -3.453 15.097 1.00 92.31 88 LYS A O 1
ATOM 741 N N . TRP A 1 89 ? -15.241 -2.088 16.852 1.00 90.88 89 TRP A N 1
ATOM 742 C CA . TRP A 1 89 ? -13.823 -1.862 17.175 1.00 90.88 89 TRP A CA 1
ATOM 743 C C . TRP A 1 89 ? -13.050 -3.132 17.554 1.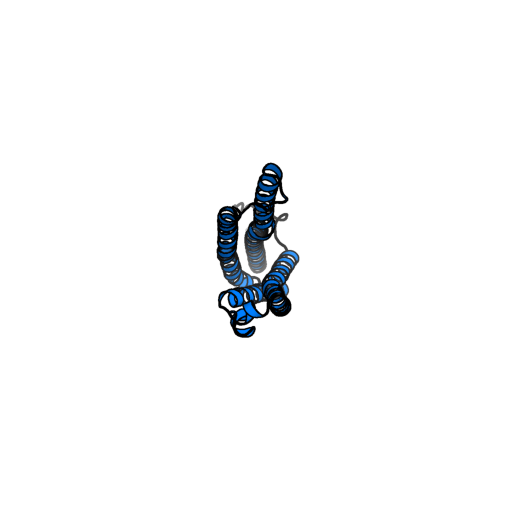00 90.88 89 TRP A C 1
ATOM 745 O O . TRP A 1 89 ? -11.907 -3.270 17.140 1.00 90.88 89 TRP A O 1
ATOM 755 N N . GLU A 1 90 ? -13.686 -4.066 18.266 1.00 90.31 90 GLU A N 1
ATOM 756 C CA . GLU A 1 90 ? -13.100 -5.370 18.630 1.00 90.31 90 GLU A CA 1
ATOM 757 C C . GLU A 1 90 ? -12.778 -6.185 17.367 1.00 90.31 90 GLU A C 1
ATOM 759 O O . GLU A 1 90 ? -11.650 -6.615 17.159 1.00 90.31 90 GLU A O 1
ATOM 764 N N . SER A 1 91 ? -13.738 -6.301 16.442 1.00 91.88 91 SER A N 1
ATOM 765 C CA . SER A 1 91 ? -13.524 -6.955 15.143 1.00 91.88 91 SER A CA 1
ATOM 766 C C . SER A 1 91 ? -12.468 -6.242 14.292 1.00 91.88 91 SER A C 1
ATOM 768 O O . SER A 1 91 ? -11.686 -6.891 13.602 1.00 91.88 91 SER A O 1
ATOM 770 N N . LEU A 1 92 ? -12.432 -4.907 14.338 1.00 91.06 92 LEU A N 1
ATOM 771 C CA . LEU A 1 92 ? -11.462 -4.109 13.590 1.00 91.06 92 LEU A CA 1
ATOM 772 C C . LEU A 1 92 ? -10.026 -4.315 14.105 1.00 91.06 92 LEU A C 1
ATOM 774 O O . LEU A 1 92 ? -9.091 -4.229 13.313 1.00 91.06 92 LEU A O 1
ATOM 778 N N . GLU A 1 93 ? -9.839 -4.631 15.391 1.00 90.56 93 GLU A N 1
ATOM 779 C CA . GLU A 1 93 ? -8.525 -4.994 15.935 1.00 90.56 93 GLU A CA 1
ATOM 780 C C . GLU A 1 93 ? -7.970 -6.266 15.285 1.00 90.56 93 GLU A C 1
ATOM 782 O O . GLU A 1 93 ? -6.801 -6.294 14.907 1.00 90.56 93 GLU A O 1
ATOM 787 N N . TYR A 1 94 ? -8.804 -7.282 15.055 1.00 91.12 94 TYR A N 1
ATOM 788 C CA . TYR A 1 94 ? -8.374 -8.481 14.329 1.00 91.12 94 TYR A CA 1
ATOM 789 C C . TYR A 1 94 ? -8.002 -8.168 12.874 1.00 91.12 94 TYR A C 1
ATOM 791 O O . TYR A 1 94 ? -7.008 -8.674 12.355 1.00 91.12 94 TYR A O 1
ATOM 799 N N . VAL A 1 95 ? -8.747 -7.272 12.221 1.00 93.69 95 VAL A N 1
ATOM 800 C CA . VAL A 1 95 ? -8.460 -6.859 1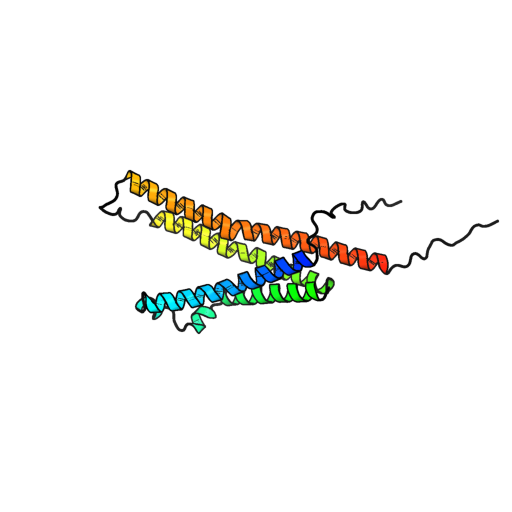0.838 1.00 93.69 95 VAL A CA 1
ATOM 801 C C . VAL A 1 95 ? -7.160 -6.054 10.727 1.00 93.69 95 VAL A C 1
ATOM 803 O O . VAL A 1 95 ? -6.504 -6.120 9.689 1.00 93.69 95 VAL A O 1
ATOM 806 N N . LEU A 1 96 ? -6.709 -5.367 11.786 1.00 92.31 96 LEU A N 1
ATOM 807 C CA . LEU A 1 96 ? -5.407 -4.682 11.781 1.00 92.31 96 LEU A CA 1
ATOM 808 C C . LEU A 1 96 ? -4.233 -5.627 11.510 1.00 92.31 96 LEU A C 1
ATOM 810 O O . LEU A 1 96 ? -3.259 -5.201 10.891 1.00 92.31 96 LEU A O 1
ATOM 814 N N . TYR A 1 97 ? -4.309 -6.889 11.939 1.00 89.75 97 TYR A N 1
ATOM 815 C CA . TYR A 1 97 ? -3.280 -7.880 11.616 1.00 89.75 97 TYR A CA 1
ATOM 816 C C . TYR A 1 97 ? -3.234 -8.159 10.109 1.00 89.75 97 TYR A C 1
ATOM 818 O O . TYR A 1 97 ? -2.150 -8.213 9.533 1.00 89.75 97 TYR A O 1
ATOM 826 N N . GLY A 1 98 ? -4.400 -8.233 9.460 1.00 92.12 98 GLY A N 1
ATOM 827 C CA . GLY A 1 98 ? -4.506 -8.321 8.003 1.00 92.12 98 GLY A CA 1
ATOM 828 C C . GLY A 1 98 ? -3.932 -7.085 7.309 1.00 92.12 98 GLY A C 1
ATOM 829 O O . GLY A 1 98 ? -3.113 -7.214 6.407 1.00 92.12 98 GLY A O 1
ATOM 830 N N . LEU A 1 99 ? -4.268 -5.881 7.782 1.00 92.94 99 LEU A N 1
ATOM 831 C CA . LEU A 1 99 ? -3.715 -4.633 7.237 1.00 92.94 99 LEU A CA 1
ATOM 832 C C . LEU A 1 99 ? -2.188 -4.548 7.388 1.00 92.94 99 LEU A C 1
ATOM 834 O O . LEU A 1 99 ? -1.507 -4.055 6.491 1.00 92.94 99 LEU A O 1
ATOM 838 N N . MET A 1 100 ? -1.640 -5.056 8.496 1.00 92.31 100 MET A N 1
ATOM 839 C CA . MET A 1 100 ? -0.194 -5.147 8.697 1.00 92.31 100 MET A CA 1
ATOM 840 C C . MET A 1 100 ? 0.450 -6.143 7.726 1.00 92.31 100 MET A C 1
ATOM 842 O O . MET A 1 100 ? 1.493 -5.838 7.155 1.00 92.31 100 MET A O 1
ATOM 846 N N . ALA A 1 101 ? -0.170 -7.304 7.496 1.00 91.44 101 ALA A N 1
ATOM 847 C CA . ALA A 1 101 ? 0.312 -8.272 6.512 1.00 91.44 101 ALA A CA 1
ATOM 848 C C . ALA A 1 101 ? 0.337 -7.677 5.093 1.00 91.44 101 ALA A C 1
ATOM 850 O O . ALA A 1 101 ? 1.324 -7.843 4.382 1.00 91.44 101 ALA A O 1
ATOM 851 N N . ILE A 1 102 ? -0.690 -6.905 4.718 1.00 91.25 102 ILE A N 1
ATOM 852 C CA . ILE A 1 102 ? -0.728 -6.171 3.443 1.00 91.25 102 ILE A CA 1
ATOM 853 C C . ILE A 1 102 ? 0.417 -5.153 3.363 1.00 91.25 102 ILE A C 1
ATOM 855 O O . ILE A 1 102 ? 1.094 -5.059 2.342 1.00 91.25 102 ILE A O 1
ATOM 859 N N . ALA A 1 103 ? 0.670 -4.399 4.436 1.00 90.31 103 ALA A N 1
ATOM 860 C CA . ALA A 1 103 ? 1.777 -3.445 4.465 1.00 90.31 103 ALA A CA 1
ATOM 861 C C . ALA A 1 103 ? 3.141 -4.141 4.319 1.00 90.31 103 ALA A C 1
ATOM 863 O O . ALA A 1 103 ? 4.004 -3.648 3.600 1.00 90.31 103 ALA A O 1
ATOM 864 N N . LEU A 1 104 ? 3.339 -5.302 4.949 1.00 90.25 104 LEU A N 1
ATOM 865 C CA . LEU A 1 104 ? 4.565 -6.091 4.789 1.00 90.25 104 LEU A CA 1
ATOM 866 C C . LEU A 1 104 ? 4.717 -6.630 3.365 1.00 90.25 104 LEU A C 1
ATOM 868 O O . LEU A 1 104 ? 5.805 -6.554 2.799 1.00 90.25 104 LEU A O 1
ATOM 872 N N . TYR A 1 105 ? 3.626 -7.110 2.765 1.00 85.81 105 TYR A N 1
ATOM 873 C CA . TYR A 1 105 ? 3.612 -7.528 1.367 1.00 85.81 105 TYR A CA 1
ATOM 874 C C . TYR A 1 105 ? 4.016 -6.386 0.423 1.00 85.81 105 TYR A C 1
ATOM 876 O O . TYR A 1 105 ? 4.774 -6.620 -0.512 1.00 85.81 105 TYR A O 1
ATOM 884 N N . GLY A 1 106 ? 3.615 -5.144 0.717 1.00 82.56 106 GLY A N 1
ATOM 885 C CA . GLY A 1 106 ? 3.978 -3.950 -0.057 1.00 82.56 106 GLY A CA 1
ATOM 886 C C . GLY A 1 106 ? 5.487 -3.689 -0.203 1.00 82.56 106 GLY A C 1
ATOM 887 O O . GLY A 1 106 ? 5.889 -2.975 -1.115 1.00 82.56 106 GLY A O 1
ATOM 888 N N . ILE A 1 107 ? 6.342 -4.310 0.618 1.00 85.12 107 ILE A N 1
ATOM 889 C CA . ILE A 1 107 ? 7.807 -4.237 0.461 1.00 85.12 107 ILE A CA 1
ATOM 890 C C . ILE A 1 107 ? 8.271 -4.976 -0.803 1.00 85.12 107 ILE A C 1
ATOM 892 O O . ILE A 1 107 ? 9.217 -4.544 -1.461 1.00 85.12 107 ILE A O 1
ATOM 896 N N . TYR A 1 108 ? 7.614 -6.084 -1.153 1.00 83.38 108 TYR A N 1
ATOM 897 C CA . TYR A 1 108 ? 7.987 -6.908 -2.300 1.00 83.38 108 TYR A CA 1
ATOM 898 C C . TYR A 1 108 ? 7.943 -6.148 -3.641 1.00 83.38 108 TYR A C 1
ATOM 900 O O . TYR A 1 108 ? 8.970 -6.127 -4.326 1.00 83.38 108 TYR A O 1
ATOM 908 N N . PRO A 1 109 ? 6.833 -5.481 -4.026 1.00 77.31 109 PRO A N 1
ATOM 909 C CA . PRO A 1 109 ? 6.794 -4.708 -5.265 1.00 77.31 109 PRO A CA 1
ATOM 910 C C . PRO A 1 109 ? 7.769 -3.525 -5.241 1.00 77.31 109 PRO A C 1
ATOM 912 O O . PRO A 1 109 ? 8.415 -3.277 -6.251 1.00 77.31 109 PRO A O 1
ATOM 915 N N . ILE A 1 110 ? 7.978 -2.866 -4.090 1.00 81.88 110 ILE A N 1
ATOM 916 C CA . ILE A 1 110 ? 8.992 -1.802 -3.948 1.00 81.88 110 ILE A CA 1
ATOM 917 C C . ILE A 1 110 ? 10.388 -2.334 -4.290 1.00 81.88 110 ILE A C 1
ATOM 919 O O . ILE A 1 110 ? 11.128 -1.713 -5.051 1.00 81.88 110 ILE A O 1
ATOM 923 N N . TYR A 1 111 ? 10.757 -3.493 -3.742 1.00 82.75 111 TYR A N 1
ATOM 924 C CA . TYR A 1 111 ? 12.041 -4.124 -4.033 1.00 82.75 111 TYR A CA 1
ATOM 925 C C . TYR A 1 111 ? 12.171 -4.492 -5.517 1.00 82.75 111 TYR A C 1
ATOM 927 O O . TYR A 1 111 ? 13.217 -4.248 -6.122 1.00 82.75 111 TYR A O 1
ATOM 935 N N . HIS A 1 112 ? 11.117 -5.058 -6.111 1.00 80.88 112 HIS A N 1
ATOM 936 C CA . HIS A 1 112 ? 11.117 -5.440 -7.520 1.00 80.88 112 HIS A CA 1
ATOM 937 C C . HIS A 1 112 ? 11.239 -4.223 -8.450 1.00 80.88 112 HIS A C 1
ATOM 939 O O . HIS A 1 112 ? 12.030 -4.256 -9.397 1.00 80.88 112 HIS A O 1
ATOM 945 N N . ASP A 1 113 ? 10.524 -3.135 -8.160 1.00 75.69 113 ASP A N 1
ATOM 946 C CA . ASP A 1 113 ? 10.612 -1.882 -8.911 1.00 75.69 113 ASP A CA 1
ATOM 947 C C . ASP A 1 113 ? 12.023 -1.306 -8.827 1.00 75.69 113 ASP A C 1
ATOM 949 O O . ASP A 1 113 ? 12.641 -1.078 -9.864 1.00 75.69 113 ASP A O 1
ATOM 953 N N . ILE A 1 114 ? 12.590 -1.183 -7.619 1.00 76.06 114 ILE A N 1
ATOM 954 C CA . ILE A 1 114 ? 13.962 -0.691 -7.418 1.00 76.06 114 ILE A CA 1
ATOM 955 C C . ILE A 1 114 ? 14.976 -1.558 -8.176 1.00 76.06 114 ILE A C 1
ATOM 957 O O . ILE A 1 114 ? 15.848 -1.038 -8.875 1.00 76.06 114 ILE A O 1
ATOM 961 N N . LYS A 1 115 ? 14.860 -2.889 -8.089 1.00 80.75 115 LYS A N 1
ATOM 962 C CA . LYS A 1 115 ? 15.722 -3.821 -8.831 1.00 80.75 115 LYS A CA 1
ATOM 963 C C . LYS A 1 115 ? 15.599 -3.613 -10.342 1.00 80.75 115 LYS A C 1
ATOM 965 O O . LYS A 1 115 ? 16.607 -3.641 -11.053 1.00 80.75 115 LYS A O 1
ATOM 970 N N . THR A 1 116 ? 14.385 -3.379 -10.831 1.00 74.25 116 THR A N 1
ATOM 971 C CA . THR A 1 116 ? 14.121 -3.088 -12.242 1.00 74.25 116 THR A CA 1
ATOM 972 C C . THR A 1 116 ? 14.713 -1.738 -12.644 1.00 74.25 116 THR A C 1
ATOM 974 O O . THR A 1 116 ? 15.340 -1.676 -13.697 1.00 74.25 116 THR A O 1
ATOM 977 N N . CYS A 1 117 ? 14.640 -0.700 -11.79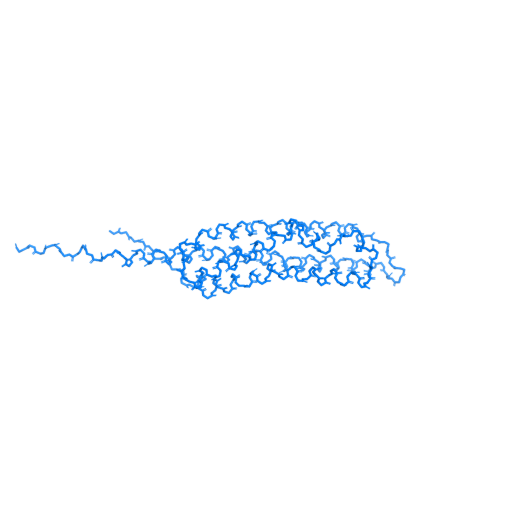4 1.00 68.88 117 CYS A N 1
ATOM 978 C CA . CYS A 1 117 ? 15.315 0.587 -12.016 1.00 68.88 117 CYS A CA 1
ATOM 979 C C . CYS A 1 117 ? 16.815 0.384 -12.263 1.00 68.88 117 CYS A C 1
ATOM 981 O O . CYS A 1 117 ? 17.358 0.895 -13.239 1.00 68.88 117 CYS A O 1
ATOM 983 N N . PHE A 1 118 ? 17.488 -0.364 -11.380 1.00 69.62 118 PHE A N 1
ATOM 984 C CA . PHE A 1 118 ? 18.930 -0.597 -11.483 1.00 69.62 118 PHE A CA 1
ATOM 985 C C . PHE A 1 118 ? 19.286 -1.442 -12.708 1.00 69.62 118 PHE A C 1
ATOM 987 O O . PHE A 1 118 ? 20.209 -1.101 -13.439 1.00 69.62 118 PHE A O 1
ATOM 994 N N . THR A 1 119 ? 18.496 -2.477 -13.000 1.00 71.75 119 THR A N 1
ATOM 995 C CA . THR A 1 119 ? 18.710 -3.320 -14.186 1.00 71.75 119 THR A CA 1
ATOM 996 C C . THR A 1 119 ? 18.480 -2.539 -15.484 1.00 71.75 119 THR A C 1
ATOM 998 O O . THR A 1 119 ? 19.208 -2.721 -16.457 1.00 71.75 119 THR A O 1
ATOM 1001 N N . MET A 1 120 ? 17.475 -1.657 -15.520 1.00 64.25 120 MET A N 1
ATOM 1002 C CA . MET A 1 120 ? 17.251 -0.756 -16.649 1.00 64.25 120 MET A CA 1
ATOM 1003 C C . MET A 1 120 ? 18.380 0.257 -16.781 1.00 64.25 120 MET A C 1
ATOM 1005 O O . MET A 1 120 ? 18.788 0.501 -17.902 1.00 64.25 120 MET A O 1
ATOM 1009 N N . ASN A 1 121 ? 18.924 0.798 -15.689 1.00 65.88 121 ASN A N 1
ATOM 1010 C CA . ASN A 1 121 ? 20.086 1.689 -15.734 1.00 65.88 121 ASN A CA 1
ATOM 1011 C C . ASN A 1 121 ? 21.313 0.995 -16.361 1.00 65.88 121 ASN A C 1
ATOM 1013 O O . ASN A 1 121 ? 21.966 1.560 -17.236 1.00 65.88 121 ASN A O 1
ATOM 1017 N N . ASP A 1 122 ? 21.566 -0.267 -16.002 1.00 61.38 122 ASP A N 1
ATOM 1018 C CA . ASP A 1 122 ? 22.647 -1.055 -16.607 1.00 61.38 122 ASP A CA 1
ATOM 1019 C C . ASP A 1 122 ? 22.408 -1.334 -18.102 1.00 61.38 122 ASP A C 1
ATOM 1021 O O . ASP A 1 122 ? 23.354 -1.326 -18.892 1.00 61.38 122 ASP A O 1
ATOM 1025 N N . LYS A 1 123 ? 21.144 -1.532 -18.507 1.00 57.19 123 LYS A N 1
ATOM 1026 C CA . LYS A 1 123 ? 20.733 -1.781 -19.904 1.00 57.19 123 LYS A CA 1
ATOM 1027 C C . LYS A 1 123 ? 20.527 -0.514 -20.745 1.00 57.19 123 LYS A C 1
ATOM 1029 O O . LYS A 1 123 ? 20.587 -0.593 -21.967 1.00 57.19 123 LYS A O 1
ATOM 1034 N N . LEU A 1 124 ? 20.308 0.646 -20.122 1.00 55.78 124 LEU A N 1
ATOM 1035 C CA . LEU A 1 124 ? 20.115 1.951 -20.771 1.00 55.78 124 LEU A CA 1
ATOM 1036 C C . LEU A 1 124 ? 21.406 2.497 -21.381 1.00 55.78 124 LEU A C 1
ATOM 1038 O O . LEU A 1 124 ? 21.345 3.462 -22.138 1.00 55.78 124 LEU A O 1
ATOM 1042 N N . LYS A 1 125 ? 22.545 1.826 -21.164 1.00 58.62 125 LYS A N 1
ATOM 1043 C CA . LYS A 1 125 ? 23.753 1.923 -22.000 1.00 58.62 125 LYS A CA 1
ATOM 1044 C C . LYS A 1 125 ? 23.533 1.318 -23.400 1.00 58.62 125 LYS A C 1
ATOM 1046 O O . LYS A 1 125 ? 24.374 0.581 -23.907 1.00 58.62 125 LYS A O 1
ATOM 1051 N N . GLY A 1 126 ? 22.3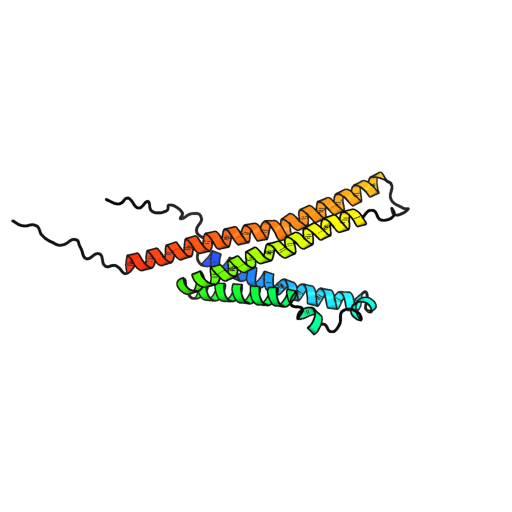85 1.598 -24.010 1.00 59.78 126 GLY A N 1
ATOM 1052 C CA . GLY A 1 126 ? 22.127 1.301 -25.411 1.00 59.78 126 GLY A CA 1
ATOM 1053 C C . GLY A 1 126 ? 22.993 2.176 -26.322 1.00 59.78 126 GLY A C 1
ATOM 1054 O O . GLY A 1 126 ? 23.587 3.158 -25.849 1.00 59.78 126 GLY A O 1
ATOM 1055 N N . PRO A 1 127 ? 23.087 1.833 -27.617 1.00 58.03 127 PRO A N 1
ATOM 1056 C CA . PRO A 1 127 ? 23.794 2.660 -28.580 1.00 58.03 127 PRO A CA 1
ATOM 1057 C C . PRO A 1 127 ? 23.187 4.063 -28.591 1.00 58.03 127 PRO A C 1
ATOM 1059 O O . PRO A 1 127 ? 21.968 4.241 -28.601 1.00 58.03 127 PRO A O 1
ATOM 1062 N N . LYS A 1 128 ? 24.068 5.056 -28.533 1.00 68.12 128 LYS A N 1
ATOM 1063 C CA . LYS A 1 128 ? 23.718 6.466 -28.617 1.00 68.12 128 LYS A CA 1
ATOM 1064 C C . LYS A 1 128 ? 23.033 6.736 -29.973 1.00 68.12 128 LYS A C 1
ATOM 1066 O O . LYS A 1 128 ? 23.568 6.287 -30.983 1.00 68.12 128 LYS A O 1
ATOM 1071 N N . PRO A 1 129 ? 21.895 7.453 -30.021 1.00 70.62 129 PRO A N 1
ATOM 1072 C CA . PRO A 1 129 ? 21.307 7.895 -31.284 1.00 70.62 129 PRO A CA 1
ATOM 1073 C C . PRO A 1 129 ? 22.274 8.822 -32.027 1.00 70.62 129 PRO A C 1
ATOM 1075 O O . PRO A 1 129 ? 22.846 9.716 -31.401 1.00 70.62 129 PRO A O 1
ATOM 1078 N N . ASP A 1 130 ? 22.412 8.652 -33.344 1.00 75.12 130 ASP A N 1
ATOM 1079 C CA . ASP A 1 130 ? 23.353 9.422 -34.179 1.00 75.12 130 ASP A CA 1
ATOM 1080 C C . ASP A 1 130 ? 23.128 10.947 -34.109 1.00 75.12 130 ASP A C 1
ATOM 1082 O O . ASP A 1 130 ? 24.038 11.732 -34.368 1.00 75.12 130 ASP A O 1
ATOM 1086 N N . GLU A 1 131 ? 21.921 11.367 -33.721 1.00 78.31 131 GLU A N 1
ATOM 1087 C CA . GLU A 1 131 ? 21.481 12.764 -33.654 1.00 78.31 131 GLU A CA 1
ATOM 1088 C C . GLU A 1 131 ? 21.809 13.477 -32.329 1.00 78.31 131 GLU A C 1
ATOM 1090 O O . GLU A 1 131 ? 21.754 14.705 -32.274 1.00 78.31 131 GLU A O 1
ATOM 1095 N N . LEU A 1 132 ? 22.133 12.747 -31.254 1.00 75.88 132 LEU A N 1
ATOM 1096 C CA . LEU A 1 132 ? 22.486 13.362 -29.968 1.00 75.88 132 LEU A CA 1
ATOM 1097 C C . LEU A 1 132 ? 23.995 13.599 -29.877 1.00 75.88 132 LEU A C 1
ATOM 1099 O O . LEU A 1 132 ? 24.785 12.817 -30.395 1.00 75.88 132 LEU A O 1
ATOM 1103 N N . ASP A 1 133 ? 24.438 14.630 -29.157 1.00 82.88 133 ASP A N 1
ATOM 1104 C CA . ASP A 1 133 ? 25.844 14.719 -28.735 1.00 82.88 133 ASP A CA 1
ATOM 1105 C C . ASP A 1 133 ? 26.108 13.858 -27.473 1.00 82.88 133 ASP A C 1
ATOM 1107 O O . ASP A 1 133 ? 25.178 13.390 -26.807 1.00 82.88 133 ASP A O 1
ATOM 1111 N N . ASP A 1 134 ? 27.379 13.586 -27.151 1.00 78.62 134 ASP A N 1
ATOM 1112 C CA . ASP A 1 134 ? 27.745 12.721 -26.012 1.00 78.62 134 ASP A CA 1
ATOM 1113 C C . ASP A 1 134 ? 27.340 13.309 -24.650 1.00 78.62 134 ASP A C 1
ATOM 1115 O O . ASP A 1 134 ? 26.948 12.574 -23.740 1.00 78.62 134 ASP A O 1
ATOM 1119 N N . ALA A 1 135 ? 27.403 14.633 -24.501 1.00 80.12 135 ALA A N 1
ATOM 1120 C CA . ALA A 1 135 ? 27.026 15.335 -23.281 1.00 80.12 135 ALA A CA 1
ATOM 1121 C C . ALA A 1 135 ? 25.501 15.344 -23.089 1.00 80.12 135 ALA A C 1
ATOM 1123 O O . ALA A 1 135 ? 25.020 15.109 -21.979 1.00 80.12 135 ALA A O 1
ATOM 1124 N N . GLN A 1 136 ? 24.736 15.546 -24.162 1.00 79.75 136 GLN A N 1
ATOM 1125 C CA . GLN A 1 136 ? 23.278 15.468 -24.178 1.00 79.75 136 GLN A CA 1
ATOM 1126 C C . GLN A 1 136 ? 22.794 14.053 -23.870 1.00 79.75 136 GLN A C 1
ATOM 1128 O O . GLN A 1 136 ? 21.883 13.883 -23.060 1.00 79.75 136 GLN A O 1
ATOM 1133 N N . TYR A 1 137 ? 23.434 13.032 -24.446 1.00 75.81 137 TYR A N 1
ATOM 113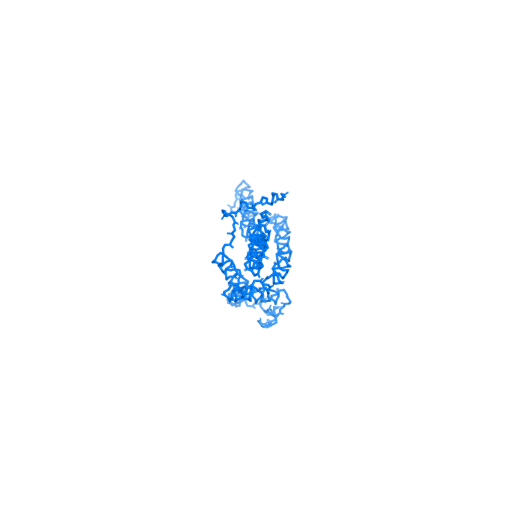4 C CA . TYR A 1 137 ? 23.081 11.638 -24.186 1.00 75.81 137 TYR A CA 1
ATOM 1135 C C . TYR A 1 137 ? 23.379 11.233 -22.736 1.00 75.81 137 TYR A C 1
ATOM 1137 O O . TYR A 1 137 ? 22.515 10.671 -22.057 1.00 75.81 137 TYR A O 1
ATOM 1145 N N . ALA A 1 138 ? 24.550 11.605 -22.208 1.00 74.00 138 ALA A N 1
ATOM 1146 C CA . ALA A 1 138 ? 24.899 11.375 -20.806 1.00 74.00 138 ALA A CA 1
ATOM 1147 C C . ALA A 1 138 ? 23.960 12.124 -19.839 1.00 74.00 138 ALA A C 1
ATOM 1149 O O . ALA A 1 138 ? 23.566 11.589 -18.797 1.00 74.00 138 ALA A O 1
ATOM 1150 N N . MET A 1 139 ? 23.561 13.352 -20.185 1.00 79.25 139 MET A N 1
ATOM 1151 C CA . MET A 1 139 ? 22.601 14.139 -19.413 1.00 79.25 139 MET A CA 1
ATOM 1152 C C . MET A 1 139 ? 21.211 13.490 -19.432 1.00 79.25 139 MET A C 1
ATOM 1154 O O . MET A 1 139 ? 20.611 13.324 -18.371 1.00 79.25 139 MET A O 1
ATOM 1158 N N . MET A 1 140 ? 20.723 13.056 -20.597 1.00 76.06 140 MET A N 1
ATOM 1159 C CA . MET A 1 140 ? 19.438 12.369 -20.754 1.00 76.06 140 MET A CA 1
ATOM 1160 C C . MET A 1 140 ? 19.382 11.071 -19.940 1.00 76.06 140 MET A C 1
ATOM 1162 O O . MET A 1 140 ? 18.439 10.878 -19.173 1.00 76.06 140 MET A O 1
ATOM 1166 N N . GLN A 1 141 ? 20.408 10.218 -20.029 1.00 72.38 141 GLN A N 1
ATOM 1167 C CA . GLN A 1 141 ? 20.492 8.993 -19.226 1.00 72.38 141 GLN A CA 1
ATOM 1168 C C . GLN A 1 141 ? 20.438 9.296 -17.723 1.00 72.38 141 GLN A C 1
ATOM 1170 O O . GLN A 1 141 ? 19.669 8.675 -16.987 1.00 72.38 141 GLN A O 1
ATOM 1175 N N . LYS A 1 142 ? 21.194 10.301 -17.262 1.00 75.62 142 LYS A N 1
ATOM 1176 C CA . LYS A 1 142 ? 21.197 10.717 -15.854 1.00 75.62 142 LYS A CA 1
ATOM 1177 C C . LYS A 1 142 ? 19.824 11.223 -15.401 1.00 75.62 142 LYS A C 1
ATOM 1179 O O . LYS A 1 142 ? 19.385 10.871 -14.307 1.00 75.62 142 LYS A O 1
ATOM 1184 N N . TRP A 1 143 ? 19.137 12.013 -16.227 1.00 78.25 143 TRP A N 1
ATOM 1185 C CA . TRP A 1 143 ? 17.804 12.534 -15.913 1.00 78.25 143 TRP A CA 1
ATOM 1186 C C . TRP A 1 143 ? 16.731 11.451 -15.897 1.00 78.25 143 TRP A C 1
ATOM 1188 O O . TRP A 1 143 ? 15.904 11.458 -14.989 1.00 78.25 143 TRP A O 1
ATOM 1198 N N . ILE A 1 144 ? 16.748 10.507 -16.840 1.00 75.94 144 ILE A N 1
ATOM 1199 C CA . ILE A 1 144 ? 15.797 9.384 -16.872 1.00 75.94 144 ILE A CA 1
ATOM 1200 C C . ILE A 1 144 ? 15.911 8.560 -15.589 1.00 75.94 144 ILE A C 1
ATOM 1202 O O . ILE A 1 144 ? 14.909 8.324 -14.915 1.00 75.94 144 ILE A O 1
ATOM 1206 N N . VAL A 1 145 ? 17.134 8.190 -15.203 1.00 72.50 145 VAL A N 1
ATOM 1207 C CA . VAL A 1 145 ? 17.382 7.410 -13.983 1.00 72.50 145 VAL A CA 1
ATOM 1208 C C . VAL A 1 145 ? 16.968 8.194 -12.738 1.00 72.50 145 VAL A C 1
ATOM 1210 O O . VAL A 1 145 ? 16.256 7.660 -11.888 1.00 72.50 145 VAL A O 1
ATOM 1213 N N . LEU A 1 146 ? 17.353 9.471 -12.636 1.00 78.06 146 LEU A N 1
ATOM 1214 C CA . LEU A 1 146 ? 16.997 10.318 -11.495 1.00 78.06 146 LEU A CA 1
ATOM 1215 C C . LEU A 1 146 ? 15.475 10.489 -11.368 1.00 78.06 146 LEU A C 1
ATOM 1217 O O . LEU A 1 146 ? 14.930 10.394 -10.269 1.00 78.06 146 LEU A O 1
ATOM 1221 N N . THR A 1 147 ? 14.789 10.701 -12.493 1.00 79.56 147 THR A N 1
ATOM 1222 C CA . THR A 1 147 ? 13.332 10.874 -12.544 1.00 79.56 147 THR A CA 1
ATOM 1223 C C . THR A 1 147 ? 12.628 9.585 -12.145 1.00 79.56 147 THR A C 1
ATOM 1225 O O . THR A 1 147 ? 11.685 9.628 -11.362 1.00 79.56 147 THR A O 1
ATOM 1228 N N . TYR A 1 148 ? 13.111 8.432 -12.611 1.00 77.75 148 TYR A N 1
ATOM 1229 C CA . TYR A 1 148 ? 12.524 7.135 -12.286 1.00 77.75 148 TYR A CA 1
ATOM 1230 C C . TYR A 1 148 ? 12.726 6.747 -10.812 1.00 77.75 148 TYR A C 1
ATOM 1232 O O . TYR A 1 148 ? 11.792 6.271 -10.163 1.00 77.75 148 TYR A O 1
ATOM 1240 N N . ILE A 1 149 ? 13.906 7.024 -10.241 1.00 77.94 149 ILE A N 1
ATOM 1241 C CA . ILE A 1 149 ? 14.165 6.857 -8.800 1.00 77.94 149 ILE A CA 1
ATOM 1242 C C . ILE A 1 149 ? 13.260 7.790 -7.988 1.00 77.94 149 ILE A C 1
ATOM 1244 O O . ILE A 1 149 ? 12.602 7.345 -7.047 1.00 77.94 149 ILE A O 1
ATOM 1248 N N . GLY A 1 150 ? 13.192 9.072 -8.363 1.00 80.56 150 GLY A N 1
ATOM 1249 C CA . GLY A 1 150 ? 12.336 10.057 -7.700 1.00 80.56 150 GLY A CA 1
ATOM 1250 C C . GLY A 1 150 ? 10.861 9.659 -7.743 1.00 80.56 150 GLY A C 1
ATOM 1251 O O . GLY A 1 150 ? 10.183 9.676 -6.716 1.00 80.56 150 GLY A O 1
ATOM 1252 N N . PHE A 1 151 ? 10.382 9.216 -8.906 1.00 82.69 151 PHE A N 1
ATOM 1253 C CA . PHE A 1 151 ? 9.023 8.720 -9.085 1.00 82.69 151 PHE A CA 1
ATOM 1254 C C . PHE A 1 151 ? 8.752 7.487 -8.220 1.00 82.69 151 PHE A C 1
ATOM 1256 O O . PHE A 1 151 ? 7.736 7.452 -7.532 1.00 82.69 151 PHE A O 1
ATOM 1263 N N . SER A 1 152 ? 9.664 6.511 -8.181 1.00 79.19 152 SER A N 1
ATOM 1264 C CA . SER A 1 152 ? 9.512 5.293 -7.368 1.00 79.19 152 SER A CA 1
ATOM 1265 C C . SER A 1 152 ? 9.437 5.607 -5.869 1.00 79.19 152 SER A C 1
ATOM 1267 O O . SER A 1 152 ? 8.603 5.059 -5.148 1.00 79.19 152 SER A O 1
ATOM 1269 N N . LEU A 1 153 ? 10.256 6.546 -5.386 1.00 81.50 153 LEU A N 1
ATOM 1270 C CA . LEU A 1 153 ? 10.206 6.998 -3.993 1.00 81.50 153 LEU A CA 1
ATOM 1271 C C . LEU A 1 153 ? 8.857 7.645 -3.653 1.00 81.50 153 LEU A C 1
ATOM 1273 O O . LEU A 1 153 ? 8.252 7.310 -2.634 1.00 81.50 153 LEU A O 1
ATOM 1277 N N . VAL A 1 154 ? 8.376 8.551 -4.509 1.00 85.50 154 VAL A N 1
ATOM 1278 C CA . VAL A 1 154 ? 7.136 9.305 -4.269 1.00 85.50 154 VAL A CA 1
ATOM 1279 C C . VAL A 1 154 ? 5.888 8.440 -4.428 1.00 85.50 154 VAL A C 1
ATOM 1281 O O . VAL A 1 154 ? 4.950 8.588 -3.650 1.00 85.50 154 VAL A O 1
ATOM 1284 N N . SER A 1 155 ? 5.864 7.545 -5.412 1.00 81.38 155 SER A N 1
ATOM 1285 C CA . SER A 1 155 ? 4.682 6.743 -5.746 1.00 81.38 155 SER A CA 1
ATOM 1286 C C . SER A 1 155 ? 4.561 5.451 -4.942 1.00 81.38 155 SER A C 1
ATOM 1288 O O . SER A 1 155 ? 3.442 5.000 -4.725 1.00 81.38 155 SER A O 1
ATOM 1290 N N . GLN A 1 156 ? 5.672 4.878 -4.465 1.00 81.38 156 GLN A N 1
ATOM 1291 C CA . GLN A 1 156 ? 5.658 3.583 -3.777 1.00 81.38 156 GLN A CA 1
ATOM 1292 C C . GLN A 1 156 ? 6.113 3.695 -2.316 1.00 81.38 156 GLN A C 1
ATOM 1294 O O . GLN A 1 156 ? 5.379 3.332 -1.394 1.00 81.38 156 GLN A O 1
ATOM 1299 N N . VAL A 1 157 ? 7.311 4.242 -2.075 1.00 84.94 157 VAL A N 1
ATOM 1300 C CA . VAL A 1 157 ? 7.931 4.233 -0.735 1.00 84.94 157 VAL A CA 1
ATOM 1301 C C . VAL A 1 157 ? 7.207 5.163 0.236 1.00 84.94 157 VAL A C 1
ATOM 1303 O O . VAL A 1 157 ? 6.897 4.758 1.357 1.00 84.94 157 VAL A O 1
ATOM 1306 N N . ILE A 1 158 ? 6.908 6.398 -0.175 1.00 87.62 158 ILE A N 1
ATOM 1307 C CA . ILE A 1 158 ? 6.201 7.359 0.681 1.00 87.62 158 ILE A CA 1
ATOM 1308 C C . ILE A 1 158 ? 4.798 6.840 1.057 1.00 87.62 158 ILE A C 1
ATOM 1310 O O . ILE A 1 158 ? 4.502 6.800 2.256 1.00 87.62 158 ILE A O 1
ATOM 1314 N N . PRO A 1 159 ? 3.945 6.385 0.114 1.00 87.38 159 PRO A N 1
ATOM 1315 C CA . PRO A 1 159 ? 2.649 5.795 0.446 1.00 87.38 159 PRO A CA 1
ATOM 1316 C C . PRO A 1 159 ? 2.755 4.598 1.388 1.00 87.38 159 PRO A C 1
ATOM 1318 O O . PRO A 1 159 ? 1.996 4.526 2.351 1.00 87.38 159 PRO A O 1
ATOM 1321 N N . TRP A 1 160 ? 3.742 3.720 1.194 1.00 89.50 160 TRP A N 1
ATOM 1322 C CA . TRP A 1 160 ? 3.985 2.592 2.093 1.00 89.50 160 TRP A CA 1
ATOM 1323 C C . TRP A 1 160 ? 4.328 3.032 3.531 1.00 89.50 160 TRP A C 1
ATOM 1325 O O . TRP A 1 160 ? 3.756 2.518 4.497 1.00 89.50 160 TRP A O 1
ATOM 1335 N N . ILE A 1 161 ? 5.189 4.043 3.704 1.00 90.25 161 ILE A N 1
ATOM 1336 C CA . ILE A 1 161 ? 5.493 4.617 5.030 1.00 90.25 161 ILE A CA 1
ATOM 1337 C C . ILE A 1 161 ? 4.236 5.241 5.656 1.00 90.25 161 ILE A C 1
ATOM 1339 O O . ILE A 1 161 ? 3.971 5.058 6.851 1.00 90.25 161 ILE A O 1
ATOM 1343 N N . ILE A 1 162 ? 3.445 5.969 4.861 1.00 89.38 162 ILE A N 1
ATOM 1344 C CA . ILE A 1 162 ? 2.183 6.571 5.308 1.00 89.38 162 ILE A CA 1
ATOM 1345 C C . ILE A 1 162 ? 1.210 5.477 5.767 1.00 89.38 162 ILE A C 1
ATOM 1347 O O . ILE A 1 162 ? 0.623 5.604 6.842 1.00 89.38 162 ILE A O 1
ATOM 1351 N N . GLN A 1 163 ? 1.079 4.381 5.017 1.00 90.81 163 GLN A N 1
ATOM 1352 C CA . GLN A 1 163 ? 0.237 3.235 5.363 1.00 90.81 163 GLN A CA 1
ATOM 1353 C C . GLN A 1 163 ? 0.603 2.661 6.738 1.00 90.81 163 GLN A C 1
ATOM 1355 O O . GLN A 1 163 ? -0.274 2.483 7.586 1.00 90.81 163 GLN A O 1
ATOM 1360 N N . LEU A 1 164 ? 1.894 2.430 7.003 1.00 91.81 164 LEU A N 1
ATOM 1361 C CA . LEU A 1 164 ? 2.372 1.939 8.300 1.00 91.81 164 LEU A CA 1
ATOM 1362 C C . LEU A 1 164 ? 2.054 2.911 9.443 1.00 91.81 164 LEU A C 1
ATOM 1364 O O . LEU A 1 164 ? 1.593 2.495 10.513 1.00 91.81 164 LEU A O 1
ATOM 1368 N N . CYS A 1 165 ? 2.265 4.210 9.217 1.00 90.81 165 CYS A N 1
ATOM 1369 C CA . CYS A 1 165 ? 1.922 5.247 10.186 1.00 90.81 165 CYS A CA 1
ATOM 1370 C C . CYS A 1 165 ? 0.420 5.245 10.507 1.00 90.81 165 CYS A C 1
ATOM 1372 O O . CYS A 1 165 ? 0.045 5.285 11.682 1.00 90.81 165 CYS A O 1
ATOM 1374 N N . LEU A 1 166 ? -0.438 5.135 9.490 1.00 90.94 166 LEU A N 1
ATOM 1375 C CA . LEU A 1 166 ? -1.892 5.108 9.653 1.00 90.94 166 LEU A CA 1
ATOM 1376 C C . LEU A 1 166 ? -2.358 3.844 10.384 1.00 90.94 166 LEU A C 1
ATOM 1378 O O . LEU A 1 166 ? -3.145 3.954 11.321 1.00 90.94 166 LEU A O 1
ATOM 1382 N N . ILE A 1 167 ? -1.810 2.666 10.068 1.00 92.19 167 ILE A N 1
ATOM 1383 C CA . ILE A 1 167 ? -2.096 1.413 10.795 1.00 92.19 167 ILE A CA 1
ATOM 1384 C C . ILE A 1 167 ? -1.717 1.548 12.281 1.00 92.19 167 ILE A C 1
ATOM 1386 O O . ILE A 1 167 ? -2.484 1.161 13.171 1.00 92.19 167 ILE A O 1
ATOM 1390 N N . LYS A 1 168 ? -0.559 2.150 12.585 1.00 90.81 168 LYS A N 1
ATOM 1391 C CA . LYS A 1 168 ? -0.125 2.407 13.968 1.00 90.81 168 LYS A CA 1
ATOM 1392 C C . LYS A 1 168 ? -1.063 3.376 14.700 1.00 90.81 168 LYS A C 1
ATOM 1394 O O . LYS A 1 168 ? -1.408 3.141 15.865 1.00 90.81 168 LYS A O 1
ATOM 1399 N N . GLN A 1 169 ? -1.498 4.445 14.034 1.00 90.19 169 GLN A N 1
ATOM 1400 C CA . GLN A 1 169 ? -2.460 5.400 14.593 1.00 90.19 169 GLN A CA 1
ATOM 1401 C C . GLN A 1 169 ? -3.835 4.755 14.818 1.00 90.19 169 GLN A C 1
ATOM 1403 O O . GLN A 1 169 ? -4.416 4.933 15.889 1.00 90.19 169 GLN A O 1
ATOM 1408 N N . MET A 1 170 ? -4.315 3.938 13.873 1.00 90.19 170 MET A N 1
ATOM 1409 C CA . MET A 1 170 ? -5.548 3.155 14.007 1.00 90.19 170 MET A CA 1
ATOM 1410 C C . MET A 1 170 ? -5.509 2.255 15.236 1.00 90.19 170 MET A C 1
ATOM 1412 O O . MET A 1 170 ? -6.442 2.266 16.034 1.00 90.19 170 MET A O 1
ATOM 1416 N N . ARG A 1 171 ? -4.414 1.512 15.435 1.00 91.00 171 ARG A N 1
ATOM 1417 C CA . ARG A 1 171 ? -4.253 0.638 16.605 1.00 91.00 171 ARG A CA 1
ATOM 1418 C C . ARG A 1 171 ? -4.345 1.413 17.914 1.00 91.00 171 ARG A C 1
ATOM 1420 O O . ARG A 1 171 ? -5.035 0.987 18.837 1.00 91.00 171 ARG A O 1
ATOM 1427 N N . THR A 1 172 ? -3.666 2.555 17.988 1.00 89.19 172 THR A N 1
ATOM 1428 C CA . THR A 1 172 ? -3.703 3.428 19.171 1.00 89.19 172 THR A CA 1
ATOM 1429 C C . THR A 1 172 ? -5.126 3.925 19.441 1.00 89.19 172 THR A C 1
ATOM 1431 O O . THR A 1 172 ? -5.584 3.889 20.583 1.00 89.19 172 THR A O 1
ATOM 1434 N N . TYR A 1 173 ? -5.856 4.313 18.392 1.00 88.19 173 TYR A N 1
ATOM 1435 C CA . TYR A 1 173 ? -7.244 4.755 18.503 1.00 88.19 173 TYR A CA 1
ATOM 1436 C C . TYR A 1 173 ? -8.197 3.647 18.954 1.00 88.19 173 TYR A C 1
ATOM 1438 O O . TYR A 1 173 ? -8.986 3.867 19.871 1.00 88.19 173 TYR A O 1
ATOM 1446 N N . ILE A 1 174 ? -8.109 2.452 18.366 1.00 88.31 174 ILE A N 1
ATOM 1447 C CA . ILE A 1 174 ? -8.954 1.313 18.750 1.00 88.31 174 ILE A CA 1
ATOM 1448 C C . ILE A 1 174 ? -8.751 0.979 20.229 1.00 88.31 174 ILE A C 1
ATOM 1450 O O . ILE A 1 174 ? -9.730 0.925 20.972 1.00 88.31 174 ILE A O 1
ATOM 1454 N N . LYS A 1 175 ? -7.496 0.873 20.687 1.00 88.50 175 LYS A N 1
ATOM 1455 C CA . LYS A 1 175 ? -7.183 0.629 22.105 1.00 88.50 175 LYS A CA 1
ATOM 1456 C C . LYS A 1 175 ? -7.758 1.703 23.024 1.00 88.50 175 LYS A C 1
ATOM 1458 O O . LYS A 1 175 ? -8.342 1.378 24.054 1.00 88.50 175 LYS A O 1
ATOM 1463 N N . TYR A 1 176 ? -7.636 2.975 22.643 1.00 86.81 176 TYR A N 1
ATOM 1464 C CA . TYR A 1 176 ? -8.221 4.082 23.399 1.00 86.81 176 TYR A CA 1
ATOM 1465 C C . TYR A 1 176 ? -9.750 3.960 23.513 1.00 86.81 176 TYR A C 1
ATOM 1467 O O . TYR A 1 176 ? -10.310 4.140 24.596 1.00 86.81 176 TYR A O 1
ATOM 1475 N N . VAL A 1 177 ? -10.437 3.640 22.412 1.00 86.88 177 VAL A N 1
ATOM 1476 C CA . VAL A 1 177 ? -11.900 3.509 22.394 1.00 86.88 177 VAL A CA 1
ATOM 1477 C C . VAL A 1 177 ? -12.372 2.312 23.221 1.00 86.88 177 VAL A C 1
ATOM 1479 O O . VAL A 1 177 ? -13.354 2.450 23.952 1.00 86.88 177 VAL A O 1
ATOM 1482 N N . LEU A 1 178 ? -11.680 1.172 23.145 1.00 85.94 178 LEU A N 1
ATOM 1483 C CA . LEU A 1 178 ? -11.996 -0.020 23.938 1.00 85.94 178 LEU A CA 1
ATOM 1484 C C . LEU A 1 178 ? -11.799 0.237 25.438 1.00 85.94 178 LEU A C 1
ATOM 1486 O O . LEU A 1 178 ? -12.739 0.056 26.209 1.00 85.94 178 LEU A O 1
ATOM 1490 N N . TYR A 1 179 ? -10.660 0.810 25.834 1.00 85.94 179 TYR A N 1
ATOM 1491 C CA . TYR A 1 179 ? -10.397 1.189 27.228 1.00 85.94 179 TYR A CA 1
ATOM 1492 C C . TYR A 1 179 ? -11.449 2.168 27.786 1.00 85.94 179 TYR A C 1
ATOM 1494 O O . TYR A 1 179 ? -11.948 2.031 28.907 1.00 85.94 179 TYR A O 1
ATOM 1502 N N . LYS A 1 180 ? -11.851 3.167 26.988 1.00 82.81 180 LYS A N 1
ATOM 1503 C CA . LYS A 1 180 ? -12.901 4.123 27.377 1.00 82.81 180 LYS A CA 1
ATOM 1504 C C . LYS A 1 180 ? -14.285 3.471 27.511 1.00 82.81 180 LYS A C 1
ATOM 1506 O O . LYS A 1 180 ? -15.135 3.985 28.234 1.00 82.81 180 LYS A O 1
ATOM 1511 N N . LYS A 1 181 ? -14.548 2.380 26.788 1.00 77.62 181 LYS A N 1
ATOM 1512 C CA . LYS A 1 181 ? -15.795 1.611 26.892 1.00 77.62 181 LYS A CA 1
ATOM 1513 C C . LYS A 1 181 ? -15.808 0.801 28.193 1.00 77.62 181 LYS A C 1
ATOM 1515 O O . LYS A 1 181 ? -16.790 0.894 28.918 1.00 77.62 181 LYS A O 1
ATOM 1520 N N . GLU A 1 182 ? -14.705 0.127 28.522 1.00 74.56 182 GLU A N 1
ATOM 1521 C CA . GLU A 1 182 ? -14.542 -0.665 29.754 1.00 74.56 182 GLU A CA 1
ATOM 1522 C C . GLU A 1 182 ? -14.673 0.184 31.027 1.00 74.56 182 GLU A C 1
ATOM 1524 O O . GLU A 1 182 ? -15.413 -0.166 31.945 1.00 74.56 182 GLU A O 1
ATOM 1529 N N . THR A 1 183 ? -14.034 1.356 31.051 1.00 67.75 183 THR A N 1
ATOM 1530 C CA . THR A 1 183 ? -14.103 2.302 32.183 1.00 67.75 183 THR A CA 1
ATOM 1531 C C . THR A 1 183 ? -15.495 2.889 32.422 1.00 67.75 183 THR A C 1
ATOM 1533 O O . THR A 1 183 ? -15.803 3.268 33.545 1.00 67.75 183 THR A O 1
ATOM 1536 N N . LYS A 1 184 ? -16.363 2.948 31.403 1.00 66.31 184 LYS A N 1
ATOM 1537 C CA . LYS A 1 184 ? -17.767 3.368 31.568 1.00 66.31 184 LYS A CA 1
ATOM 1538 C C . LYS A 1 184 ? -18.669 2.262 32.113 1.00 66.31 184 LYS A C 1
ATOM 1540 O O . LYS A 1 184 ? -19.721 2.567 32.663 1.00 66.31 184 LYS A O 1
ATOM 1545 N N . THR A 1 185 ? -18.294 1.000 31.921 1.00 58.38 185 THR A N 1
ATOM 1546 C CA . THR A 1 185 ? -19.064 -0.170 32.373 1.00 58.38 185 THR A CA 1
ATOM 1547 C C . THR A 1 185 ? -18.752 -0.602 33.803 1.00 58.38 185 THR A C 1
ATOM 1549 O O . THR A 1 185 ? -19.524 -1.373 34.361 1.00 58.38 185 THR A O 1
ATOM 1552 N N . ILE A 1 186 ? -17.678 -0.099 34.417 1.00 48.84 186 ILE A N 1
ATOM 1553 C CA . ILE A 1 186 ? -17.423 -0.274 35.851 1.00 48.84 186 ILE A CA 1
ATOM 1554 C C . ILE A 1 186 ? -18.183 0.843 36.585 1.00 48.84 186 ILE A C 1
ATOM 1556 O O . ILE A 1 186 ? -17.792 2.007 36.464 1.00 48.84 186 ILE A O 1
ATOM 1560 N N . PRO A 1 187 ? -19.282 0.556 37.310 1.00 43.62 187 PRO A N 1
ATOM 1561 C CA . PRO A 1 187 ? -19.950 1.581 38.093 1.00 43.62 187 PRO A CA 1
ATOM 1562 C C . PRO A 1 187 ? -18.992 2.098 39.169 1.00 43.62 187 PRO A C 1
ATOM 1564 O O . PRO A 1 187 ? -18.300 1.326 39.833 1.00 43.62 187 PRO A O 1
ATOM 1567 N N . ALA A 1 188 ? -18.976 3.416 39.362 1.00 47.56 188 ALA A N 1
ATOM 1568 C CA . ALA A 1 188 ? -18.376 4.060 40.522 1.00 47.56 188 ALA A CA 1
ATOM 1569 C C . ALA A 1 188 ? -19.183 3.693 41.784 1.00 47.56 188 ALA A C 1
ATOM 1571 O O . ALA A 1 188 ? -19.936 4.499 42.320 1.00 47.56 188 ALA A O 1
ATOM 1572 N N . SER A 1 189 ? -19.091 2.442 42.229 1.00 47.06 189 SER A N 1
ATOM 1573 C CA . SER A 1 189 ? -19.718 1.946 43.451 1.00 47.06 189 SER A CA 1
ATOM 1574 C C . SER A 1 189 ? -18.646 1.368 44.367 1.00 47.06 189 SER A C 1
ATOM 1576 O O . SER A 1 189 ? -18.507 0.158 44.496 1.00 47.06 189 SER A O 1
ATOM 1578 N N . SER A 1 190 ? -17.851 2.244 44.978 1.00 43.84 190 SER A N 1
ATOM 1579 C CA . SER A 1 190 ? -17.002 1.890 46.123 1.00 43.84 190 SER A CA 1
ATOM 1580 C C . SER A 1 190 ? -16.535 3.136 46.889 1.00 43.84 190 SER A C 1
ATOM 1582 O O . SER A 1 190 ? -15.391 3.218 47.322 1.00 43.84 190 SER A O 1
ATOM 1584 N N . GLU A 1 191 ? -17.405 4.130 47.067 1.00 40.22 191 GLU A N 1
ATOM 1585 C CA . GLU A 1 191 ? -17.094 5.257 47.958 1.00 40.22 191 GLU A CA 1
ATOM 1586 C C . GLU A 1 191 ? -18.336 5.690 48.747 1.00 40.22 191 GLU A C 1
ATOM 1588 O O . GLU A 1 191 ? -18.777 6.831 48.702 1.00 40.22 191 GLU A O 1
ATOM 1593 N N . LYS A 1 192 ? -18.955 4.735 49.453 1.00 46.00 192 LYS A N 1
ATOM 1594 C CA . LYS A 1 192 ? -19.898 5.017 50.549 1.00 46.00 192 LYS A CA 1
ATOM 1595 C C . LYS A 1 192 ? -19.876 3.908 51.604 1.00 46.00 192 LYS A C 1
ATOM 1597 O O . LYS A 1 192 ? -20.782 3.089 51.629 1.00 46.00 192 LYS A O 1
ATOM 1602 N N . VAL A 1 193 ? -18.868 3.914 52.476 1.00 38.06 193 VAL A N 1
ATOM 1603 C CA . VAL A 1 193 ? -18.842 3.268 53.811 1.00 38.06 193 VAL A CA 1
ATOM 1604 C C . VAL A 1 193 ? -17.707 3.973 54.579 1.00 38.06 193 VAL A C 1
ATOM 1606 O O . VAL A 1 193 ? -16.613 4.037 54.041 1.00 38.06 193 VAL A O 1
ATOM 1609 N N . GLN A 1 194 ? -17.784 4.562 55.772 1.00 36.91 194 GLN A N 1
ATOM 1610 C CA . GLN A 1 194 ? -18.799 4.879 56.778 1.00 36.91 194 GLN A CA 1
ATOM 1611 C C . GLN A 1 194 ? -18.151 5.994 57.628 1.00 36.91 194 GLN A C 1
ATOM 1613 O O . GLN A 1 194 ? -17.051 5.799 58.140 1.00 36.91 194 GLN A O 1
ATOM 1618 N N . THR A 1 195 ? -18.799 7.142 57.821 1.00 39.97 195 THR A N 1
ATOM 1619 C CA . THR A 1 195 ? -18.505 7.991 58.988 1.00 39.97 195 THR A CA 1
ATOM 1620 C C . THR A 1 195 ? -19.097 7.294 60.208 1.00 39.97 195 THR A C 1
ATOM 1622 O O . THR A 1 195 ? -20.319 7.274 60.363 1.00 39.97 195 THR A O 1
ATOM 1625 N N . ILE A 1 196 ? -18.246 6.681 61.029 1.00 43.31 196 ILE A N 1
ATOM 1626 C CA . ILE A 1 196 ? -18.619 6.203 62.362 1.00 43.31 196 ILE A CA 1
ATOM 1627 C C . ILE A 1 196 ? -18.531 7.404 63.312 1.00 43.31 196 ILE A C 1
ATOM 1629 O O . ILE A 1 196 ? -17.526 8.116 63.315 1.00 43.31 196 ILE A O 1
ATOM 1633 N N . LYS A 1 197 ? -19.638 7.650 64.019 1.00 39.12 197 LYS A N 1
ATOM 1634 C CA . LYS A 1 197 ? -19.755 8.574 65.154 1.00 39.12 197 LYS A CA 1
ATOM 1635 C C . LYS A 1 197 ? -19.066 8.002 66.384 1.00 39.12 197 LYS A C 1
ATOM 1637 O O . LYS A 1 197 ? -19.148 6.766 66.550 1.00 39.12 197 LYS A O 1
#

Organism: NCBI:txid90262

Radius of gyration: 25.82 Å; chains: 1; bounding box: 48×32×99 Å

Secondary structure (DSSP, 8-state):
---------TTS---HHHHHHHHHHHHHHHHHHHHHHHHHHHHHHHH-GGGTGGG--HHHHHTSHHHHHHHHHHHHHHHHHHHHHTT-HHHHHHHHHHHHHHHHHTHHHHHHHHHHHHHHHHH--PPPPTTS-HHHHHHHHHHHHHHHHHHHIIIIIHHHHHHHHHHHHHHHHHHHHHHHHHHHHS-----------